Protein AF-A0A9E3WVD2-F1 (afdb_monomer_lite)

Secondary structure (DSSP, 8-state):
------------PPP--GGGPPP----TT-EEEEEEEEEEEE-TTTTSSS-EEEEEEEEEETT-SSEEEEEEE-S-TTSEEE-TTSSSEEESSTT----TTSHHHHHHHHHHHTT--HHHHTT-GGGGTT-EEEEE-PPPPP-TTSSSPPP--EEEEEEE----STT----------------------PPPPHHHHHHHHHHHHHHHHHHTT--S--TTTHHHHHHHSTTGGG-S-HHHHHHHHTSTTTS----

Radius of gyration: 25.73 Å; chains: 1; bounding box: 74×52×68 Å

Sequence (255 aa):
MTNATNNTQDFGAVSLRPDDMSSGGFLDGAEATIQTARFVNFDYKGNLPTAVPVLKIAYQVAGSPDLWLEHYSLGRKTSFEPSADGTHLRALRPGARLNNQCNAALFIAAVCDAGFSPDALAQDISVLEGLEVILATPTPPSRGGEGPAKPLTVVESIVSGVETGPDAAAAPTTGGGAAGGTATTNTQAAAPSAETEAENIIAAILAERAAAGNPGLAKSEVVTAVSQHPNAKTLPNLLTVVQVSCQDKFLAADA

pLDDT: mean 80.44, std 17.48, range [30.58, 98.12]

Structure (mmCIF, N/CA/C/O backbone):
data_AF-A0A9E3WVD2-F1
#
_entry.id   AF-A0A9E3WVD2-F1
#
loop_
_atom_site.group_PDB
_atom_site.id
_atom_site.type_symbol
_atom_site.label_atom_id
_atom_site.label_alt_id
_atom_site.label_comp_id
_atom_site.label_asym_id
_atom_site.label_entity_id
_atom_site.label_seq_id
_atom_site.pdbx_PDB_ins_code
_atom_site.Cartn_x
_atom_site.Cartn_y
_atom_site.Cartn_z
_atom_site.occupancy
_atom_site.B_iso_or_equiv
_atom_site.auth_seq_id
_atom_site.auth_comp_id
_atom_site.auth_asym_id
_atom_site.auth_atom_id
_atom_site.pdbx_PDB_model_num
ATOM 1 N N . MET A 1 1 ? -34.468 -34.023 -28.744 1.00 50.19 1 MET A N 1
ATOM 2 C CA . MET A 1 1 ? -34.584 -32.552 -28.683 1.00 50.19 1 MET A CA 1
ATOM 3 C C . MET A 1 1 ? -34.781 -32.179 -27.223 1.00 50.19 1 MET A C 1
ATOM 5 O O . MET A 1 1 ? -35.871 -32.355 -26.701 1.00 50.19 1 MET A O 1
ATOM 9 N N . THR A 1 2 ? -33.703 -31.824 -26.530 1.00 49.50 2 THR A N 1
ATOM 10 C CA . THR A 1 2 ? -33.701 -31.461 -25.106 1.00 49.50 2 THR A CA 1
ATOM 11 C C . THR A 1 2 ? -33.824 -29.945 -24.991 1.00 49.50 2 THR A C 1
ATOM 13 O O . THR A 1 2 ? -32.952 -29.219 -25.460 1.00 49.50 2 THR A O 1
ATOM 16 N N . ASN A 1 3 ? -34.931 -29.469 -24.418 1.00 51.00 3 ASN A N 1
ATOM 17 C CA . ASN A 1 3 ? -35.162 -28.047 -24.174 1.00 51.00 3 ASN A CA 1
ATOM 18 C C . ASN A 1 3 ? -34.238 -27.564 -23.051 1.00 51.00 3 ASN A C 1
ATOM 20 O O . ASN A 1 3 ? -34.348 -28.028 -21.919 1.00 51.00 3 ASN A O 1
ATOM 24 N N . ALA A 1 4 ? -33.335 -26.640 -23.373 1.00 56.91 4 ALA A N 1
ATOM 25 C CA . ALA A 1 4 ? -32.540 -25.920 -22.389 1.00 56.91 4 ALA A CA 1
ATOM 26 C C . ALA A 1 4 ? -33.431 -24.881 -21.689 1.00 56.91 4 ALA A C 1
ATOM 28 O O . ALA A 1 4 ? -33.882 -23.916 -22.304 1.00 56.91 4 ALA A O 1
ATOM 29 N N . THR A 1 5 ? -33.714 -25.093 -20.408 1.00 59.41 5 THR A N 1
ATOM 30 C CA . THR A 1 5 ? -34.368 -24.110 -19.543 1.00 59.41 5 THR A CA 1
ATOM 31 C C . THR A 1 5 ? -33.347 -23.042 -19.154 1.00 59.41 5 THR A C 1
ATOM 33 O O . THR A 1 5 ? -32.446 -23.292 -18.356 1.00 59.41 5 THR A O 1
ATOM 36 N N . ASN A 1 6 ? -33.479 -21.843 -19.724 1.00 60.72 6 ASN A N 1
ATOM 37 C CA . ASN A 1 6 ? -32.724 -20.669 -19.294 1.00 60.72 6 ASN A CA 1
ATOM 38 C C . ASN A 1 6 ? -33.207 -20.255 -17.899 1.00 60.72 6 ASN A C 1
ATOM 40 O O . ASN A 1 6 ? -34.298 -19.711 -17.749 1.00 60.72 6 ASN A O 1
ATOM 44 N N . ASN A 1 7 ? -32.403 -20.546 -16.879 1.00 62.31 7 ASN A N 1
ATOM 45 C CA . ASN A 1 7 ? -32.665 -20.148 -15.503 1.00 62.31 7 ASN A CA 1
ATOM 46 C C . ASN A 1 7 ? -32.153 -18.715 -15.300 1.00 62.31 7 ASN A C 1
ATOM 48 O O . ASN A 1 7 ? -30.996 -18.502 -14.941 1.00 62.31 7 ASN A O 1
ATOM 52 N N . THR A 1 8 ? -32.982 -17.722 -15.615 1.00 63.88 8 THR A N 1
ATOM 53 C CA . THR A 1 8 ? -32.670 -16.321 -15.318 1.00 63.88 8 THR A CA 1
ATOM 54 C C . THR A 1 8 ? -32.891 -16.102 -13.825 1.00 63.88 8 THR A C 1
ATOM 56 O O . THR A 1 8 ? -34.028 -16.072 -13.364 1.00 63.88 8 THR A O 1
ATOM 59 N N . GLN A 1 9 ? -31.804 -16.011 -13.059 1.00 65.56 9 GLN A N 1
ATOM 60 C CA . GLN A 1 9 ? -31.873 -15.666 -11.642 1.00 65.56 9 GLN A CA 1
ATOM 61 C C . GLN A 1 9 ? -32.363 -14.217 -11.522 1.00 65.56 9 GLN A C 1
ATOM 63 O O . GLN A 1 9 ? -31.682 -13.292 -11.962 1.00 65.56 9 GLN A O 1
ATOM 68 N N . ASP A 1 10 ? -33.566 -14.033 -10.983 1.00 61.75 10 ASP A N 1
ATOM 69 C CA . ASP A 1 10 ? -34.088 -12.719 -10.623 1.00 61.75 10 ASP A CA 1
ATOM 70 C C . ASP A 1 10 ? -33.406 -12.276 -9.321 1.00 61.75 10 ASP A C 1
ATOM 72 O O . ASP A 1 10 ? -33.506 -12.952 -8.295 1.00 61.75 10 ASP A O 1
ATOM 76 N N . PHE A 1 11 ? -32.658 -11.174 -9.380 1.00 73.12 11 PHE A N 1
ATOM 77 C CA . PHE A 1 11 ? -31.931 -10.618 -8.235 1.00 73.12 11 PHE A CA 1
ATOM 78 C C . PHE A 1 11 ? -32.814 -9.726 -7.348 1.00 73.12 11 PHE A C 1
ATOM 80 O O . PHE A 1 11 ? -32.326 -9.166 -6.368 1.00 73.12 11 PHE A O 1
ATOM 87 N N . GLY A 1 12 ? -34.111 -9.618 -7.658 1.00 81.75 12 GLY A N 1
ATOM 88 C CA . GLY A 1 12 ? -35.052 -8.789 -6.918 1.00 81.75 12 GLY A CA 1
ATOM 89 C C . GLY A 1 12 ? -34.907 -7.296 -7.223 1.00 81.75 12 GLY A C 1
ATOM 90 O O . GLY A 1 12 ? -33.957 -6.835 -7.858 1.00 81.75 12 GLY A O 1
ATOM 91 N N . ALA A 1 13 ? -35.898 -6.520 -6.782 1.00 81.06 13 ALA A N 1
ATOM 92 C CA . ALA A 1 13 ? -35.894 -5.069 -6.930 1.00 81.06 13 ALA A CA 1
ATOM 93 C C . ALA A 1 13 ? -34.937 -4.414 -5.917 1.00 81.06 13 ALA A C 1
ATOM 95 O O . ALA A 1 13 ? -34.960 -4.739 -4.731 1.00 81.06 13 ALA A O 1
ATOM 96 N N . VAL A 1 14 ? -34.128 -3.460 -6.382 1.00 77.19 14 VAL A N 1
ATOM 97 C CA . VAL A 1 14 ? -33.242 -2.645 -5.534 1.00 77.19 14 VAL A CA 1
ATOM 98 C C . VAL A 1 14 ? -34.083 -1.675 -4.694 1.00 77.19 14 VAL A C 1
ATOM 100 O O . VAL A 1 14 ? -35.008 -1.048 -5.218 1.00 77.19 14 VAL A O 1
ATOM 103 N N . SER A 1 15 ? -33.773 -1.536 -3.399 1.00 82.69 15 SER A N 1
ATOM 104 C CA . SER A 1 15 ? -34.443 -0.551 -2.540 1.00 82.69 15 SER A CA 1
ATOM 105 C C . SER A 1 15 ? -34.092 0.872 -2.977 1.00 82.69 15 SER A C 1
ATOM 107 O O . SER A 1 15 ? -32.931 1.200 -3.201 1.00 82.69 15 SER A O 1
ATOM 109 N N . LEU A 1 16 ? -35.109 1.729 -3.088 1.00 87.06 16 LEU A N 1
ATOM 110 C CA . LEU A 1 16 ? -34.955 3.165 -3.347 1.00 87.06 16 LEU A CA 1
ATOM 111 C C . LEU A 1 16 ? -35.105 3.999 -2.066 1.00 87.06 16 LEU A C 1
ATOM 113 O O . LEU A 1 16 ? -35.235 5.222 -2.140 1.00 87.06 16 LEU A O 1
ATOM 117 N N . ARG A 1 17 ? -35.154 3.357 -0.892 1.00 76.19 17 ARG A N 1
ATOM 118 C CA . ARG A 1 17 ? -35.197 4.075 0.383 1.00 76.19 17 ARG A CA 1
ATOM 119 C C . ARG A 1 17 ? -33.839 4.738 0.615 1.00 76.19 17 ARG A C 1
ATOM 121 O O . ARG A 1 17 ? -32.838 4.039 0.508 1.00 76.19 17 ARG A O 1
ATOM 128 N N . PRO A 1 18 ? -33.788 6.037 0.955 1.00 74.69 18 PRO A N 1
ATOM 129 C CA . PRO A 1 18 ? -32.529 6.723 1.242 1.00 74.69 18 PRO A CA 1
ATOM 130 C C . PRO A 1 18 ? -31.669 6.011 2.294 1.00 74.69 18 PRO A C 1
ATOM 132 O O . PRO A 1 18 ? -30.458 5.948 2.131 1.00 74.69 18 PRO A O 1
ATOM 135 N N . ASP A 1 19 ? -32.298 5.407 3.304 1.00 75.19 19 ASP A N 1
ATOM 136 C CA . ASP A 1 19 ? -31.606 4.683 4.382 1.00 75.19 19 ASP A CA 1
ATOM 137 C C . ASP A 1 19 ? -30.948 3.371 3.914 1.00 75.19 19 ASP A C 1
ATOM 139 O O . ASP A 1 19 ? -30.033 2.877 4.565 1.00 75.19 19 ASP A O 1
ATOM 143 N N . ASP A 1 20 ? -31.386 2.822 2.774 1.00 63.28 20 ASP A N 1
ATOM 144 C CA . ASP A 1 20 ? -30.807 1.624 2.154 1.00 63.28 20 ASP A CA 1
ATOM 145 C C . ASP A 1 20 ? -29.775 1.987 1.060 1.00 63.28 20 ASP A C 1
ATOM 147 O O . ASP A 1 20 ? -29.207 1.101 0.416 1.00 63.28 20 ASP A O 1
ATOM 151 N N . MET A 1 21 ? -29.542 3.283 0.798 1.00 74.81 21 MET A N 1
ATOM 152 C CA . MET A 1 21 ? -28.557 3.731 -0.188 1.00 74.81 21 MET A CA 1
ATOM 153 C C . MET A 1 21 ? -27.153 3.715 0.418 1.00 74.81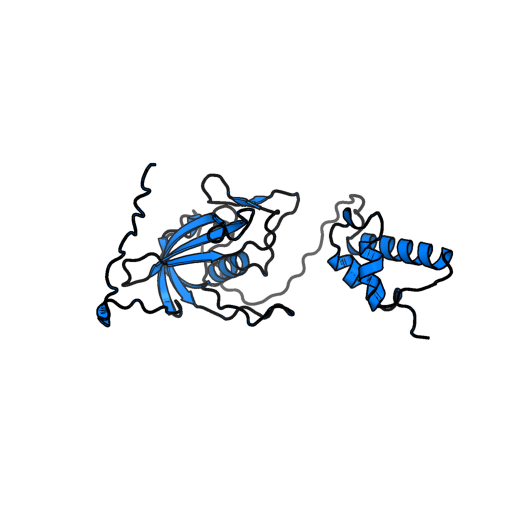 21 MET A C 1
ATOM 155 O O . MET A 1 21 ? -26.865 4.426 1.376 1.00 74.81 21 MET A O 1
ATOM 159 N N . SER A 1 22 ? -26.229 2.975 -0.195 1.00 57.19 22 SER A N 1
ATOM 160 C CA . SER A 1 22 ? -24.809 3.074 0.148 1.00 57.19 22 SER A CA 1
ATOM 161 C C . SER A 1 22 ? -24.214 4.349 -0.460 1.00 57.19 22 SER A C 1
ATOM 163 O O . SER A 1 22 ? -24.169 4.484 -1.688 1.00 57.19 22 SER A O 1
ATOM 165 N N . SER A 1 23 ? -23.712 5.274 0.359 1.00 54.03 23 SER A N 1
ATOM 166 C CA . SER A 1 23 ? -22.904 6.383 -0.150 1.00 54.03 23 SER A CA 1
ATOM 167 C C . SER A 1 23 ? -21.505 5.877 -0.506 1.00 54.03 23 SER A C 1
ATOM 169 O O . SER A 1 23 ? -20.758 5.449 0.372 1.00 54.03 23 SER A O 1
ATOM 171 N N . GLY A 1 24 ? -21.124 5.950 -1.782 1.00 59.56 24 GLY A N 1
ATOM 172 C CA . GLY A 1 24 ? -19.721 5.827 -2.178 1.00 59.56 24 GLY A CA 1
ATOM 173 C C . GLY A 1 24 ? -18.965 7.077 -1.733 1.00 59.56 24 GLY A C 1
ATOM 174 O O . GLY A 1 24 ? -18.963 8.073 -2.451 1.00 59.56 24 GLY A O 1
ATOM 175 N N . GLY A 1 25 ? -18.406 7.051 -0.525 1.00 65.00 25 GLY A N 1
ATOM 176 C CA . GLY A 1 25 ? -17.643 8.152 0.062 1.00 65.00 25 GLY A CA 1
ATOM 177 C C . GLY A 1 25 ? -16.141 7.893 0.015 1.00 65.00 25 GLY A C 1
ATOM 178 O O . GLY A 1 25 ? -15.699 6.746 0.024 1.00 65.00 25 GLY A O 1
ATOM 179 N N . PHE A 1 26 ? -15.354 8.965 -0.032 1.00 79.31 26 PHE A N 1
ATOM 180 C CA . PHE A 1 26 ? -13.939 8.890 0.319 1.00 79.31 26 PHE A CA 1
ATOM 181 C C . PHE A 1 26 ? -13.827 8.665 1.830 1.00 79.31 26 PHE A C 1
ATOM 183 O O . PHE A 1 26 ? -14.620 9.216 2.589 1.00 79.31 26 PHE A O 1
ATOM 190 N N . LEU A 1 27 ? -12.841 7.884 2.269 1.00 87.62 27 LEU A N 1
ATOM 191 C CA . LEU A 1 27 ? -12.572 7.644 3.692 1.00 87.62 27 LEU A CA 1
ATOM 192 C C . LEU A 1 27 ? -11.794 8.799 4.349 1.00 87.62 27 LEU A C 1
ATOM 194 O O . LEU A 1 27 ? -11.040 8.583 5.288 1.00 87.62 27 LEU A O 1
ATOM 198 N N . ASP A 1 28 ? -11.938 10.017 3.833 1.00 93.56 28 ASP A N 1
ATOM 199 C CA . ASP A 1 28 ? -11.182 11.178 4.297 1.00 93.56 28 ASP A CA 1
ATOM 200 C C . ASP A 1 28 ? -11.653 11.613 5.691 1.00 93.56 28 ASP A C 1
ATOM 202 O O . ASP A 1 28 ? -12.831 11.917 5.886 1.00 93.56 28 ASP A O 1
ATOM 206 N N . GLY A 1 29 ? -10.743 11.604 6.665 1.00 93.81 29 GLY A N 1
ATOM 207 C CA . GLY A 1 29 ? -11.024 11.871 8.075 1.00 93.81 29 GLY A CA 1
ATOM 208 C C . GLY A 1 29 ? -11.764 10.744 8.803 1.00 93.81 29 GLY A C 1
ATOM 209 O O . GLY A 1 29 ? -12.223 10.948 9.925 1.00 93.81 29 GLY A O 1
ATOM 210 N N . ALA A 1 30 ? -11.924 9.569 8.186 1.00 95.25 30 ALA A N 1
ATOM 211 C CA . ALA A 1 30 ? -12.654 8.465 8.798 1.00 95.25 30 ALA A CA 1
ATOM 212 C C . ALA A 1 30 ? -11.804 7.743 9.855 1.00 95.25 30 ALA A C 1
ATOM 214 O O . ALA A 1 30 ? -10.675 7.334 9.581 1.00 95.25 30 ALA A O 1
ATOM 215 N N . GLU A 1 31 ? -12.384 7.523 11.036 1.00 96.56 31 GLU A N 1
ATOM 216 C CA . GLU A 1 31 ? -11.853 6.599 12.041 1.00 96.56 31 GLU A CA 1
ATOM 217 C C . GLU A 1 31 ? -12.055 5.152 11.579 1.00 96.56 31 GLU A C 1
ATOM 219 O O . GLU A 1 31 ? -13.164 4.749 11.208 1.00 96.56 31 GLU A O 1
ATOM 224 N N . ALA A 1 32 ? -10.992 4.352 11.608 1.00 97.06 32 ALA A N 1
ATOM 225 C CA . ALA A 1 32 ? -11.049 2.953 11.219 1.00 97.06 32 ALA A CA 1
ATOM 226 C C . ALA A 1 32 ? -10.084 2.075 12.018 1.00 97.06 32 ALA A C 1
ATOM 228 O O . ALA A 1 32 ? -9.035 2.523 12.465 1.00 97.06 32 ALA A O 1
ATOM 229 N N . THR A 1 33 ? -10.402 0.788 12.122 1.00 97.50 33 THR A N 1
ATOM 230 C CA . THR A 1 33 ? -9.476 -0.241 12.609 1.00 97.50 33 THR A CA 1
ATOM 231 C C . THR A 1 33 ? -8.970 -1.072 11.438 1.00 97.50 33 THR A C 1
ATOM 233 O O . THR A 1 33 ? -9.766 -1.553 10.626 1.00 97.50 33 THR A O 1
ATOM 236 N N . ILE A 1 34 ? -7.660 -1.300 11.351 1.00 97.62 34 ILE A N 1
ATOM 237 C CA . ILE A 1 34 ? -7.089 -2.241 10.381 1.00 97.62 34 ILE A CA 1
ATOM 238 C C . ILE A 1 34 ? -7.407 -3.666 10.846 1.00 97.62 34 ILE A C 1
ATOM 240 O O . ILE A 1 34 ? -6.810 -4.175 11.786 1.00 97.62 34 ILE A O 1
ATOM 244 N N . GLN A 1 35 ? -8.355 -4.327 10.187 1.00 97.44 35 GLN A N 1
ATOM 245 C CA . GLN A 1 35 ? -8.752 -5.702 10.513 1.00 97.44 35 GLN A CA 1
ATOM 246 C C . GLN A 1 35 ? -7.820 -6.732 9.889 1.00 97.44 35 GLN A C 1
ATOM 248 O O . GLN A 1 35 ? -7.598 -7.807 10.439 1.00 97.44 35 GLN A O 1
ATOM 253 N N . THR A 1 36 ? -7.322 -6.443 8.687 1.00 97.81 36 THR A N 1
ATOM 254 C CA . THR A 1 36 ? -6.424 -7.355 7.984 1.00 97.81 36 THR A CA 1
ATOM 255 C C . THR A 1 36 ? -5.422 -6.592 7.139 1.00 97.81 36 THR A C 1
ATOM 257 O O . THR A 1 36 ? -5.807 -5.679 6.410 1.00 97.81 36 THR A O 1
ATOM 260 N N . ALA A 1 37 ? -4.163 -7.018 7.173 1.00 97.81 37 ALA A N 1
ATOM 261 C CA . ALA A 1 37 ? -3.092 -6.508 6.330 1.00 97.81 37 ALA A CA 1
ATOM 262 C C . ALA A 1 37 ? -2.312 -7.681 5.728 1.00 97.81 37 ALA A C 1
ATOM 264 O O . ALA A 1 37 ? -1.606 -8.402 6.429 1.00 97.81 37 ALA A O 1
ATOM 265 N N . ARG A 1 38 ? -2.472 -7.937 4.426 1.00 98.12 38 ARG A N 1
ATOM 266 C CA . ARG A 1 38 ? -1.859 -9.102 3.763 1.00 98.12 38 ARG A CA 1
ATOM 267 C C . ARG A 1 38 ? -1.396 -8.777 2.356 1.00 98.12 38 ARG A C 1
ATOM 269 O O . ARG A 1 38 ? -2.100 -8.115 1.598 1.00 98.12 38 ARG A O 1
ATOM 276 N N . PHE A 1 39 ? -0.258 -9.324 1.956 1.00 97.56 39 PHE A N 1
ATOM 277 C CA . PHE A 1 39 ? 0.107 -9.429 0.553 1.00 97.56 39 PHE A CA 1
ATOM 278 C C . PHE A 1 39 ? -0.674 -10.570 -0.100 1.00 97.56 39 PHE A C 1
ATOM 280 O O . PHE A 1 39 ? -0.691 -11.693 0.399 1.00 97.56 39 PHE A O 1
ATOM 287 N N . VAL A 1 40 ? -1.327 -10.291 -1.226 1.00 97.00 40 VAL A N 1
ATOM 288 C CA . VAL A 1 40 ? -2.135 -11.274 -1.962 1.00 97.00 40 VAL A CA 1
ATOM 289 C C . VAL A 1 40 ? -1.915 -11.136 -3.460 1.00 97.00 40 VAL A C 1
ATOM 291 O O . VAL A 1 40 ? -1.567 -10.064 -3.952 1.00 97.00 40 VAL A O 1
ATOM 294 N N . ASN A 1 41 ? -2.152 -12.213 -4.203 1.00 95.69 41 ASN A N 1
ATOM 295 C CA . ASN A 1 41 ? -2.258 -12.136 -5.654 1.00 95.69 41 ASN A CA 1
ATOM 296 C C . ASN A 1 41 ? -3.670 -11.672 -6.028 1.00 95.69 41 ASN A C 1
ATOM 298 O O . ASN A 1 41 ? -4.656 -12.290 -5.634 1.00 95.69 41 ASN A O 1
ATOM 302 N N . PHE A 1 42 ? -3.763 -10.586 -6.788 1.00 93.75 42 PHE A N 1
ATOM 303 C CA . PHE A 1 42 ? -5.016 -9.965 -7.201 1.00 93.75 42 PHE A CA 1
ATOM 304 C C . PHE A 1 42 ? -5.149 -9.973 -8.725 1.00 93.75 42 PHE A C 1
ATOM 306 O O . PHE A 1 42 ? -4.237 -9.571 -9.448 1.00 93.75 42 PHE A O 1
ATOM 313 N N . ASP A 1 43 ? -6.285 -10.443 -9.230 1.00 88.12 43 ASP A N 1
ATOM 314 C CA . ASP A 1 43 ? -6.530 -10.680 -10.659 1.00 88.12 43 ASP A CA 1
ATOM 315 C C . ASP A 1 43 ? -7.417 -9.609 -11.322 1.00 88.12 43 ASP A C 1
ATOM 317 O O . ASP A 1 43 ? -7.745 -9.715 -12.506 1.00 88.12 43 ASP A O 1
ATOM 321 N N . TYR A 1 44 ? -7.799 -8.567 -10.572 1.00 83.44 44 TYR A N 1
ATOM 322 C CA . TYR A 1 44 ? -8.745 -7.531 -10.996 1.00 83.44 44 TYR A CA 1
ATOM 323 C C . TYR A 1 44 ? -10.019 -8.116 -11.634 1.00 83.44 44 TYR A C 1
ATOM 325 O O . TYR A 1 44 ? -10.439 -7.649 -12.693 1.00 83.44 44 TYR A O 1
ATOM 333 N N . LYS A 1 45 ? -10.650 -9.120 -11.004 1.00 84.06 45 LYS A N 1
ATOM 334 C CA . LYS A 1 45 ? -11.874 -9.781 -11.511 1.00 84.06 45 LYS A CA 1
ATOM 335 C C . LYS A 1 45 ? -11.650 -10.478 -12.862 1.00 84.06 45 LYS A C 1
ATOM 337 O O . LYS A 1 45 ? -12.472 -10.364 -13.767 1.00 84.06 45 LYS A O 1
ATOM 342 N N . GLY A 1 46 ? -10.507 -11.143 -13.018 1.00 81.00 46 GLY A N 1
ATOM 343 C CA . GLY A 1 46 ? -10.132 -11.847 -14.248 1.00 81.00 46 GLY A CA 1
ATOM 344 C C . GLY A 1 46 ? -9.724 -10.948 -15.422 1.00 81.00 46 GLY A C 1
ATOM 345 O O . GLY A 1 46 ? -9.514 -11.447 -16.524 1.00 81.00 46 GLY A O 1
ATOM 346 N N . ASN A 1 47 ? -9.580 -9.634 -15.216 1.00 80.81 47 ASN A N 1
ATOM 347 C CA . ASN A 1 47 ? -9.138 -8.715 -16.274 1.00 80.81 47 ASN A CA 1
ATOM 348 C C . ASN A 1 47 ? -7.636 -8.816 -16.571 1.00 80.81 47 ASN A C 1
ATOM 350 O O . ASN A 1 47 ? -7.163 -8.254 -17.560 1.00 80.81 47 ASN A O 1
ATOM 354 N N . LEU A 1 48 ? -6.870 -9.499 -15.718 1.00 79.19 48 LEU A N 1
ATOM 355 C CA . LEU A 1 48 ? -5.462 -9.769 -15.963 1.00 79.19 48 LEU A CA 1
ATOM 356 C C . LEU A 1 48 ? -5.243 -11.245 -16.317 1.00 79.19 48 LEU A C 1
ATOM 358 O O . LEU A 1 48 ? -5.744 -12.118 -15.613 1.00 79.19 48 LEU A O 1
ATOM 362 N N . PRO A 1 49 ? -4.412 -11.545 -17.335 1.00 83.31 49 PRO A N 1
ATOM 363 C CA . PRO A 1 49 ? -4.049 -12.923 -17.678 1.00 83.31 49 PRO A CA 1
ATOM 364 C C . PRO A 1 49 ? -3.219 -13.604 -16.580 1.00 83.31 49 PRO A C 1
ATOM 366 O O . PRO A 1 49 ? -3.031 -14.817 -16.587 1.00 83.31 49 PRO A O 1
ATOM 369 N N . THR A 1 50 ? -2.672 -12.826 -15.648 1.00 86.44 50 THR A N 1
ATOM 370 C CA . THR A 1 50 ? -1.897 -13.313 -14.510 1.00 86.44 50 THR A CA 1
ATOM 371 C C . THR A 1 50 ? -2.191 -12.411 -13.324 1.00 86.44 50 THR A C 1
ATOM 373 O O . THR A 1 50 ? -2.081 -11.186 -13.442 1.00 86.44 50 THR A O 1
ATOM 376 N N . ALA A 1 51 ? -2.571 -13.014 -12.197 1.00 91.38 51 ALA A N 1
ATOM 377 C CA . ALA A 1 51 ? -2.757 -12.293 -10.948 1.00 91.38 51 ALA A CA 1
ATOM 378 C C . ALA A 1 51 ? -1.446 -11.615 -10.527 1.00 91.38 51 ALA A C 1
ATOM 380 O O . ALA A 1 51 ? -0.354 -12.128 -10.778 1.00 91.38 51 ALA A O 1
ATOM 381 N N . VAL A 1 52 ? -1.557 -10.438 -9.924 1.00 93.38 52 VAL A N 1
ATOM 382 C CA . VAL A 1 52 ? -0.407 -9.605 -9.569 1.00 93.38 52 VAL A CA 1
ATOM 383 C C . VAL A 1 52 ? -0.348 -9.411 -8.066 1.00 93.38 52 VAL A C 1
ATOM 385 O O . VAL A 1 52 ? -1.398 -9.251 -7.445 1.00 93.38 52 VAL A O 1
ATOM 388 N N . PRO A 1 53 ? 0.847 -9.393 -7.465 1.00 95.69 53 PRO A N 1
ATOM 389 C CA . PRO A 1 53 ? 0.956 -9.205 -6.034 1.00 95.69 53 PRO A CA 1
ATOM 390 C C . PRO A 1 53 ? 0.593 -7.759 -5.666 1.00 95.69 53 PRO A C 1
ATOM 392 O O . PRO A 1 53 ? 1.047 -6.797 -6.300 1.00 95.69 53 PRO A O 1
ATOM 395 N N . VAL A 1 54 ? -0.240 -7.613 -4.641 1.00 97.00 54 VAL A N 1
ATOM 396 C CA . VAL A 1 54 ? -0.687 -6.338 -4.066 1.00 97.00 54 VAL A CA 1
ATOM 397 C C . VAL A 1 54 ? -0.645 -6.423 -2.546 1.00 97.00 54 VAL A C 1
ATOM 399 O O . VAL A 1 54 ? -0.748 -7.512 -1.986 1.00 97.00 54 VAL A O 1
ATOM 402 N N . LEU A 1 55 ? -0.522 -5.280 -1.879 1.00 97.75 55 LEU A N 1
ATOM 403 C CA . LEU A 1 55 ? -0.845 -5.170 -0.459 1.00 97.75 55 LEU A CA 1
ATOM 404 C C . LEU A 1 55 ? -2.353 -4.944 -0.332 1.00 97.75 55 LEU A C 1
ATOM 406 O O . LEU A 1 55 ? -2.875 -3.989 -0.897 1.00 97.75 55 LEU A O 1
ATOM 410 N N . LYS A 1 56 ? -3.056 -5.824 0.372 1.00 97.88 56 LYS A N 1
ATOM 411 C CA . LYS A 1 56 ? -4.482 -5.708 0.667 1.00 97.88 56 LYS A CA 1
ATOM 412 C C . LYS A 1 56 ? -4.663 -5.289 2.120 1.00 97.88 56 LYS A C 1
ATOM 414 O O . LYS A 1 56 ? -4.171 -5.983 3.010 1.00 97.88 56 LYS A O 1
ATOM 419 N N . ILE A 1 57 ? -5.411 -4.211 2.336 1.00 98.12 57 ILE A N 1
ATOM 420 C CA . ILE A 1 57 ? -5.825 -3.760 3.666 1.00 98.12 57 ILE A CA 1
ATOM 421 C C . ILE A 1 57 ? -7.348 -3.837 3.767 1.00 98.12 57 ILE A C 1
ATOM 423 O O . ILE A 1 57 ? -8.058 -3.431 2.847 1.00 98.12 57 ILE A O 1
ATOM 427 N N . ALA A 1 58 ? -7.847 -4.391 4.869 1.00 97.38 58 ALA A N 1
ATOM 428 C CA . ALA A 1 58 ? -9.259 -4.371 5.224 1.00 97.38 58 ALA A CA 1
ATOM 429 C C . ALA A 1 58 ? -9.462 -3.446 6.425 1.00 97.38 58 ALA A C 1
ATOM 431 O O . ALA A 1 58 ? -8.904 -3.697 7.494 1.00 97.38 58 ALA A O 1
ATOM 432 N N . TYR A 1 59 ? -10.268 -2.407 6.248 1.00 97.50 59 TYR A N 1
ATOM 433 C CA . TYR A 1 59 ? -10.619 -1.455 7.293 1.00 97.50 59 TYR A CA 1
ATOM 434 C C . TYR A 1 59 ? -12.017 -1.744 7.829 1.00 97.50 59 TYR A C 1
ATOM 436 O O . TYR A 1 59 ? -12.953 -1.928 7.051 1.00 97.50 59 TYR A O 1
ATOM 444 N N . GLN A 1 60 ? -12.171 -1.719 9.148 1.00 96.94 60 GLN A N 1
ATOM 445 C CA . GLN A 1 60 ? -13.465 -1.562 9.799 1.00 96.94 60 GLN A CA 1
ATOM 446 C C . GLN A 1 60 ? -13.648 -0.085 10.127 1.00 96.94 60 GLN A C 1
ATOM 448 O O . GLN A 1 60 ? -13.028 0.412 11.061 1.00 96.94 60 GLN A O 1
ATOM 453 N N . VAL A 1 61 ? -14.468 0.617 9.351 1.00 95.50 61 VAL A N 1
ATOM 454 C CA . VAL A 1 61 ? -14.753 2.040 9.586 1.00 95.50 61 VAL A CA 1
ATOM 455 C C . VAL A 1 61 ? -15.741 2.174 10.745 1.00 95.50 61 VAL A C 1
ATOM 457 O O . VAL A 1 61 ? -16.716 1.419 10.815 1.00 95.50 61 VAL A O 1
ATOM 460 N N . ALA A 1 62 ? -15.509 3.126 11.648 1.00 92.62 62 ALA A N 1
ATOM 461 C CA . ALA A 1 62 ? -16.380 3.372 12.792 1.00 92.6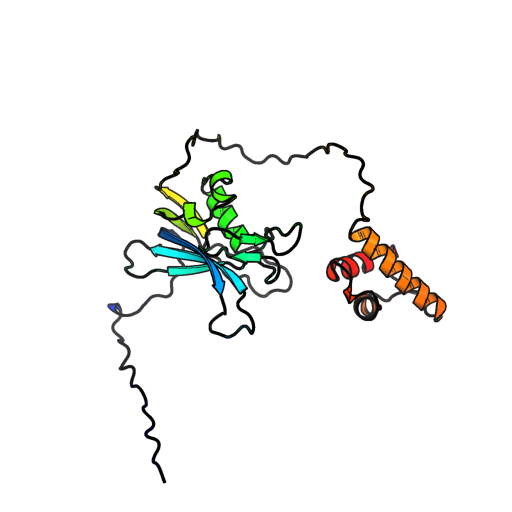2 62 ALA A CA 1
ATOM 462 C C . ALA A 1 62 ? -17.831 3.629 12.341 1.00 92.62 62 ALA A C 1
ATOM 464 O O . ALA A 1 62 ? -18.098 4.440 11.457 1.00 92.62 62 ALA A O 1
ATOM 465 N N . GLY A 1 63 ? -18.784 2.906 12.936 1.00 90.12 63 GLY A N 1
ATOM 466 C CA . GLY A 1 63 ? -20.208 3.007 12.595 1.00 90.12 63 GLY A CA 1
ATOM 467 C C . GLY A 1 63 ? -20.642 2.263 11.323 1.00 90.12 63 GLY A C 1
ATOM 468 O O . GLY A 1 63 ? -21.842 2.168 11.076 1.00 90.12 63 GLY A O 1
ATOM 469 N N . SER A 1 64 ? -19.715 1.689 10.550 1.00 91.31 64 SER A N 1
ATOM 470 C CA . SER A 1 64 ? -20.029 0.777 9.442 1.00 91.31 64 SER A CA 1
ATOM 471 C C . SER A 1 64 ? -19.970 -0.676 9.924 1.00 91.31 64 SER A C 1
ATOM 473 O O . SER A 1 64 ? -19.028 -1.015 10.639 1.00 91.31 64 SER A O 1
ATOM 475 N N . PRO A 1 65 ? -20.911 -1.560 9.542 1.00 88.50 65 PRO A N 1
ATOM 476 C CA . PRO A 1 65 ? -20.776 -3.003 9.755 1.00 88.50 65 PRO A CA 1
ATOM 477 C C . PRO A 1 65 ? -19.881 -3.678 8.703 1.00 88.50 65 PRO A C 1
ATOM 479 O O . PRO A 1 65 ? -19.370 -4.768 8.944 1.00 88.50 65 PRO A O 1
ATOM 482 N N . ASP A 1 66 ? -19.670 -3.038 7.551 1.00 92.00 66 ASP A N 1
ATOM 483 C CA . ASP A 1 66 ? -18.959 -3.621 6.414 1.00 92.00 66 ASP A CA 1
ATOM 484 C C . ASP A 1 66 ? -17.462 -3.298 6.432 1.00 92.00 66 ASP A C 1
ATOM 486 O O . ASP A 1 66 ? -17.046 -2.209 6.842 1.00 92.00 66 ASP A O 1
ATOM 490 N N . LEU A 1 67 ? -16.661 -4.238 5.915 1.00 94.38 67 LEU A N 1
ATOM 491 C CA . LEU A 1 67 ? -15.232 -4.041 5.689 1.00 94.38 67 LEU A CA 1
ATOM 492 C C . LEU A 1 67 ? -14.980 -3.281 4.391 1.00 94.38 67 LEU A C 1
ATOM 494 O O . LEU A 1 67 ? -15.416 -3.690 3.312 1.00 94.38 67 LEU A O 1
ATOM 498 N N . TRP A 1 68 ? -14.167 -2.237 4.484 1.00 94.44 68 TRP A N 1
ATOM 499 C CA . TRP A 1 68 ? -13.654 -1.533 3.323 1.00 94.44 68 TRP A CA 1
ATOM 500 C C . TRP A 1 68 ? -12.330 -2.147 2.868 1.00 94.44 68 TRP A C 1
ATOM 502 O O . TRP A 1 68 ? -11.368 -2.206 3.633 1.00 94.44 68 TRP A O 1
ATOM 512 N N . LEU A 1 69 ? -12.270 -2.625 1.623 1.00 94.94 69 LEU A N 1
ATOM 513 C CA . LEU A 1 69 ? -11.106 -3.333 1.085 1.00 94.94 69 LEU A CA 1
ATOM 514 C C . LEU A 1 69 ? -10.309 -2.451 0.125 1.00 94.94 69 LEU A C 1
ATOM 516 O O . LEU A 1 69 ? -10.760 -2.179 -0.987 1.00 94.94 69 LEU A O 1
ATOM 520 N N . GLU A 1 70 ? -9.080 -2.117 0.503 1.00 95.69 70 GLU A N 1
ATOM 521 C CA . GLU A 1 70 ? -8.126 -1.422 -0.361 1.00 95.69 70 GLU A CA 1
ATOM 522 C C . GLU A 1 70 ? -7.049 -2.368 -0.888 1.00 95.69 70 GLU A C 1
ATOM 524 O O . GLU A 1 70 ? -6.599 -3.289 -0.201 1.00 95.69 70 GLU A O 1
ATOM 529 N N . HIS A 1 71 ? -6.624 -2.131 -2.130 1.00 95.56 71 HIS A N 1
ATOM 530 C CA . HIS A 1 71 ? -5.548 -2.882 -2.776 1.00 95.56 71 HIS A CA 1
ATOM 531 C C . HIS A 1 71 ? -4.487 -1.920 -3.315 1.00 95.56 71 HIS A C 1
ATOM 533 O O . HIS A 1 71 ? -4.712 -1.161 -4.259 1.00 95.56 71 HIS A O 1
ATOM 539 N N . TYR A 1 72 ? -3.288 -2.010 -2.757 1.00 95.56 72 TYR A N 1
ATOM 540 C CA . TYR A 1 72 ? -2.147 -1.176 -3.084 1.00 95.56 72 TYR A CA 1
ATOM 541 C C . TYR A 1 72 ? -1.179 -1.928 -3.997 1.00 95.56 72 TYR A C 1
ATOM 543 O O . TYR A 1 72 ? -0.599 -2.955 -3.639 1.00 95.56 72 TYR A O 1
ATOM 551 N N . SER A 1 73 ? -0.968 -1.403 -5.202 1.00 94.06 73 SER A N 1
ATOM 552 C CA . SER A 1 73 ? -0.038 -1.994 -6.166 1.00 94.06 73 SER A CA 1
ATOM 553 C C . SER A 1 73 ? 1.415 -1.951 -5.672 1.00 94.06 73 SER A C 1
ATOM 555 O O . SER A 1 73 ? 1.873 -0.897 -5.220 1.00 94.06 73 SER A O 1
ATOM 557 N N . LEU A 1 74 ? 2.171 -3.031 -5.898 1.00 93.19 74 LEU A N 1
ATOM 558 C CA . LEU A 1 74 ? 3.612 -3.134 -5.595 1.00 93.19 74 LEU A CA 1
ATOM 559 C C . LEU A 1 74 ? 4.525 -2.649 -6.744 1.00 93.19 74 LEU A C 1
ATOM 561 O O . LEU A 1 74 ? 5.746 -2.810 -6.713 1.00 93.19 74 LEU A O 1
ATOM 565 N N . GLY A 1 75 ? 3.945 -2.082 -7.807 1.00 86.75 75 GLY A N 1
ATOM 566 C CA . GLY A 1 75 ? 4.677 -1.662 -9.001 1.00 86.75 75 GLY A CA 1
ATOM 567 C C . GLY A 1 75 ? 5.001 -2.832 -9.936 1.00 86.75 75 GLY A C 1
ATOM 568 O O . GLY A 1 75 ? 4.137 -3.290 -10.686 1.00 86.75 75 GLY A O 1
ATOM 569 N N . ARG A 1 76 ? 6.259 -3.300 -9.952 1.00 83.00 76 ARG A N 1
ATOM 570 C CA . ARG A 1 76 ? 6.716 -4.329 -10.907 1.00 83.00 76 ARG A CA 1
ATOM 571 C C . ARG A 1 76 ? 6.178 -5.717 -10.537 1.00 83.00 76 ARG A C 1
ATOM 573 O O . ARG A 1 76 ? 6.700 -6.383 -9.648 1.00 83.00 76 ARG A O 1
ATOM 580 N N . LYS A 1 77 ? 5.184 -6.173 -11.304 1.00 80.81 77 LYS A N 1
ATOM 581 C CA . LYS A 1 77 ? 4.423 -7.425 -11.118 1.00 80.81 77 LYS A CA 1
ATOM 582 C C . LYS A 1 77 ? 5.276 -8.693 -10.964 1.00 80.81 77 LYS A C 1
ATOM 584 O O . LYS A 1 77 ? 4.867 -9.610 -10.274 1.00 80.81 77 LYS A O 1
ATOM 589 N N . THR A 1 78 ? 6.444 -8.755 -11.604 1.00 87.56 78 THR A N 1
ATOM 590 C CA . THR A 1 78 ? 7.287 -9.966 -11.670 1.00 87.56 78 THR A CA 1
ATOM 591 C C . THR A 1 78 ? 8.449 -9.972 -10.674 1.00 87.56 78 THR A C 1
ATOM 593 O O . THR A 1 78 ? 9.364 -10.784 -10.813 1.00 87.56 78 THR A O 1
ATOM 596 N N . SER A 1 79 ? 8.501 -9.006 -9.756 1.00 90.19 79 SER A N 1
ATOM 597 C CA . SER A 1 79 ? 9.628 -8.850 -8.827 1.00 90.19 79 SER A CA 1
ATOM 598 C C . SER A 1 79 ? 9.384 -9.492 -7.464 1.00 90.19 79 SER A C 1
ATOM 600 O O . SER A 1 79 ? 10.351 -9.766 -6.752 1.00 90.19 79 SER A O 1
ATOM 602 N N . PHE A 1 80 ? 8.122 -9.739 -7.113 1.00 94.56 80 PHE A N 1
ATOM 603 C CA . PHE A 1 80 ? 7.713 -10.178 -5.783 1.00 94.56 80 PHE A CA 1
ATOM 604 C C . PHE A 1 80 ? 6.690 -11.301 -5.863 1.00 94.56 80 PHE A C 1
ATOM 606 O O . PHE A 1 80 ? 5.935 -11.392 -6.829 1.00 94.56 80 PHE A O 1
ATOM 613 N N . GLU A 1 81 ? 6.646 -12.104 -4.813 1.00 95.06 81 GLU A N 1
ATOM 614 C CA . GLU A 1 81 ? 5.610 -13.097 -4.572 1.00 95.06 81 GLU A CA 1
ATOM 615 C C . GLU A 1 81 ? 5.194 -13.019 -3.099 1.00 95.06 81 GLU A C 1
ATOM 617 O O . GLU A 1 81 ? 6.079 -12.939 -2.241 1.00 95.06 81 GLU A O 1
ATOM 622 N N . PRO A 1 82 ? 3.892 -13.012 -2.773 1.00 96.44 82 PRO A N 1
ATOM 623 C CA . PRO A 1 82 ? 3.451 -13.080 -1.388 1.00 96.44 82 PRO A CA 1
ATOM 624 C C . PRO A 1 82 ? 3.910 -14.383 -0.734 1.00 96.44 82 PRO A C 1
ATOM 626 O O . PRO A 1 82 ? 3.949 -15.435 -1.376 1.00 96.44 82 PRO A O 1
ATOM 629 N N . SER A 1 83 ? 4.242 -14.325 0.551 1.00 96.25 83 SER A N 1
ATOM 630 C CA . SER A 1 83 ? 4.414 -15.523 1.367 1.00 96.25 83 SER A CA 1
ATOM 631 C C . SER A 1 83 ? 3.108 -16.321 1.466 1.00 96.25 83 SER A C 1
ATOM 633 O O . SER A 1 83 ? 2.026 -15.815 1.167 1.00 96.25 83 SER A O 1
ATOM 635 N N . ALA A 1 84 ? 3.190 -17.585 1.892 1.00 96.00 84 ALA A N 1
ATOM 636 C CA . ALA A 1 84 ? 2.015 -18.458 1.982 1.00 96.00 84 ALA A CA 1
ATOM 637 C C . ALA A 1 84 ? 0.943 -17.933 2.959 1.00 96.00 84 ALA A C 1
ATOM 639 O O . ALA A 1 84 ? -0.246 -18.135 2.737 1.00 96.00 84 ALA A O 1
ATOM 640 N N . ASP A 1 85 ? 1.371 -17.250 4.020 1.00 95.00 85 ASP A N 1
ATOM 641 C CA . ASP A 1 85 ? 0.531 -16.584 5.018 1.00 95.00 85 ASP A CA 1
ATOM 642 C C . ASP A 1 85 ? 0.206 -15.121 4.663 1.00 95.00 85 ASP A C 1
ATOM 644 O O . ASP A 1 85 ? -0.602 -14.494 5.343 1.00 95.00 85 ASP A O 1
ATOM 648 N N . GLY A 1 86 ? 0.811 -14.574 3.603 1.00 96.88 86 GLY A N 1
ATOM 649 C CA . GLY A 1 86 ? 0.627 -13.198 3.144 1.00 96.88 86 GLY A CA 1
ATOM 650 C C . GLY A 1 86 ? 1.226 -12.124 4.057 1.00 96.88 86 GLY A C 1
ATOM 651 O O . GLY A 1 86 ? 0.931 -10.949 3.859 1.00 96.88 86 GLY A O 1
ATOM 652 N N . THR A 1 87 ? 2.040 -12.479 5.051 1.00 96.75 87 THR A N 1
ATOM 653 C CA . THR A 1 87 ? 2.649 -11.525 6.000 1.00 96.75 87 THR A CA 1
ATOM 654 C C . THR A 1 87 ? 3.839 -10.771 5.403 1.00 96.75 87 THR A C 1
ATOM 656 O O . THR A 1 87 ? 4.126 -9.646 5.801 1.00 96.75 87 THR A O 1
ATOM 659 N N . HIS A 1 88 ? 4.508 -11.339 4.396 1.00 95.81 88 HIS A N 1
ATOM 660 C CA . HIS A 1 88 ? 5.700 -10.750 3.790 1.00 95.81 88 HIS A CA 1
ATOM 661 C C . HIS A 1 88 ? 5.782 -10.986 2.279 1.00 95.81 88 HIS A C 1
ATOM 663 O O . HIS A 1 88 ? 5.010 -11.741 1.682 1.00 95.81 88 HIS A O 1
ATOM 669 N N . LEU A 1 89 ? 6.739 -10.311 1.639 1.00 94.75 89 LEU A N 1
ATOM 670 C CA . LEU A 1 89 ? 7.053 -10.486 0.224 1.00 94.75 89 LEU A CA 1
ATOM 671 C C . LEU A 1 89 ? 8.371 -11.234 0.058 1.00 94.75 89 LEU A C 1
ATOM 673 O O . LEU A 1 89 ? 9.409 -10.826 0.576 1.00 94.75 89 LEU A O 1
ATOM 677 N N . ARG A 1 90 ? 8.355 -12.280 -0.765 1.00 94.56 90 ARG A N 1
ATOM 678 C CA . ARG A 1 90 ? 9.562 -12.932 -1.265 1.00 94.56 90 ARG A CA 1
ATOM 679 C C . ARG A 1 90 ? 10.033 -12.236 -2.538 1.00 94.56 90 ARG A C 1
ATOM 681 O O . ARG A 1 90 ? 9.291 -12.119 -3.514 1.00 94.56 90 ARG A O 1
ATOM 688 N N . ALA A 1 91 ? 11.291 -11.806 -2.554 1.00 94.00 91 ALA A N 1
ATOM 689 C CA . ALA A 1 91 ? 11.944 -11.308 -3.759 1.00 94.00 91 ALA A CA 1
ATOM 690 C C . ALA A 1 91 ? 12.162 -12.450 -4.768 1.00 94.00 91 ALA A C 1
ATOM 692 O O . ALA A 1 91 ? 12.766 -13.468 -4.437 1.00 94.00 91 ALA A O 1
ATOM 693 N N . LEU A 1 92 ? 11.723 -12.265 -6.016 1.00 92.31 92 LEU A N 1
ATOM 694 C CA . LEU A 1 92 ? 11.922 -13.244 -7.098 1.00 92.31 92 LEU A CA 1
ATOM 695 C C . LEU A 1 92 ? 13.235 -13.050 -7.862 1.00 92.31 92 LEU A C 1
ATOM 697 O O . LEU A 1 92 ? 13.583 -13.848 -8.731 1.00 92.31 92 LEU A O 1
ATOM 701 N N . ARG A 1 93 ? 13.954 -11.958 -7.584 1.00 90.06 93 ARG A N 1
ATOM 702 C CA . ARG A 1 93 ? 15.233 -11.624 -8.217 1.00 90.06 93 ARG A CA 1
ATOM 703 C C . ARG A 1 93 ? 16.177 -10.994 -7.192 1.00 90.06 93 ARG A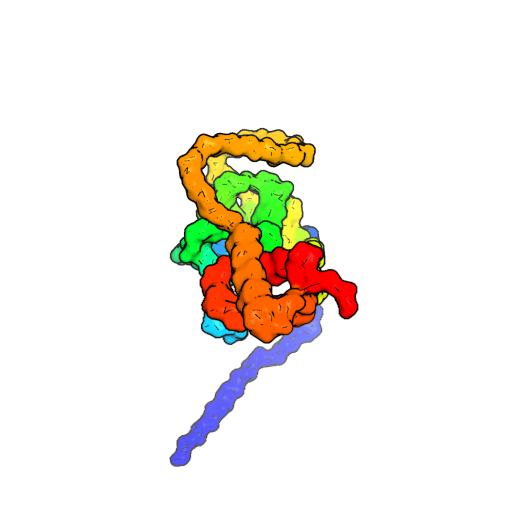 C 1
ATOM 705 O O . ARG A 1 93 ? 15.699 -10.275 -6.310 1.00 90.06 93 ARG A O 1
ATOM 712 N N . PRO A 1 94 ? 17.500 -11.194 -7.325 1.00 90.75 94 PRO A N 1
ATOM 713 C CA . PRO A 1 94 ? 18.478 -10.494 -6.501 1.00 90.75 94 PRO A CA 1
ATOM 714 C C . PRO A 1 94 ? 18.283 -8.975 -6.570 1.00 90.75 94 PRO A C 1
ATOM 716 O O . PRO A 1 94 ? 18.115 -8.412 -7.651 1.00 90.75 94 PRO A O 1
ATOM 719 N N . GLY A 1 95 ? 18.281 -8.316 -5.411 1.00 88.62 95 GLY A N 1
ATOM 720 C CA . GLY A 1 95 ? 18.153 -6.859 -5.317 1.00 88.62 95 GLY A CA 1
ATOM 721 C C . GLY A 1 95 ? 16.752 -6.297 -5.587 1.00 88.62 95 GLY A C 1
ATOM 722 O O . GLY A 1 95 ? 16.619 -5.079 -5.700 1.00 88.62 95 GLY A O 1
ATOM 723 N N . ALA A 1 96 ? 15.706 -7.128 -5.685 1.00 91.50 96 ALA A N 1
ATOM 724 C CA . ALA A 1 96 ? 14.338 -6.625 -5.794 1.00 91.50 96 ALA A CA 1
ATOM 725 C C . ALA A 1 96 ? 13.961 -5.796 -4.550 1.00 91.50 96 ALA A C 1
ATOM 727 O O . ALA A 1 96 ? 14.082 -6.262 -3.419 1.00 91.50 96 ALA A O 1
ATOM 728 N N . ARG A 1 97 ? 13.499 -4.560 -4.771 1.00 91.62 97 ARG A N 1
ATOM 729 C CA . ARG A 1 97 ? 13.043 -3.617 -3.736 1.00 91.62 97 ARG A CA 1
ATOM 730 C C . ARG A 1 97 ? 11.770 -2.921 -4.196 1.00 91.62 97 ARG A C 1
ATOM 732 O O . ARG A 1 97 ? 11.591 -2.720 -5.402 1.00 91.62 97 ARG A O 1
ATOM 739 N N . LEU A 1 98 ? 10.886 -2.580 -3.258 1.00 91.19 98 LEU A N 1
ATOM 740 C CA . LEU A 1 98 ? 9.689 -1.807 -3.580 1.00 91.19 98 LEU A CA 1
ATOM 741 C C . LEU A 1 98 ? 10.096 -0.454 -4.166 1.00 91.19 98 LEU A C 1
ATOM 743 O O . LEU A 1 98 ? 11.014 0.203 -3.679 1.00 91.19 98 LEU A O 1
ATOM 747 N N . ASN A 1 99 ? 9.413 -0.050 -5.233 1.00 89.88 99 ASN A N 1
ATOM 748 C CA . ASN A 1 99 ? 9.573 1.292 -5.774 1.00 89.88 99 ASN A CA 1
ATOM 749 C C . ASN A 1 99 ? 8.919 2.272 -4.787 1.00 89.88 99 ASN A C 1
ATOM 751 O O . ASN A 1 99 ? 7.749 2.091 -4.460 1.00 89.88 99 ASN A O 1
ATOM 755 N N . ASN A 1 100 ? 9.638 3.306 -4.347 1.00 91.62 100 ASN A N 1
ATOM 756 C CA . ASN A 1 100 ? 9.110 4.335 -3.441 1.00 91.62 100 ASN A CA 1
ATOM 757 C C . ASN A 1 100 ? 7.923 5.120 -4.032 1.00 91.62 100 ASN A C 1
ATOM 759 O O . ASN A 1 100 ? 7.198 5.784 -3.304 1.00 91.62 100 ASN A O 1
ATOM 763 N N . GLN A 1 101 ? 7.696 5.013 -5.339 1.00 90.00 101 GLN A N 1
ATOM 764 C CA . GLN A 1 101 ? 6.535 5.566 -6.022 1.00 90.00 101 GLN A CA 1
ATOM 765 C C . GLN A 1 101 ? 5.380 4.569 -6.168 1.00 90.00 101 GLN A C 1
ATOM 767 O O . GLN A 1 101 ? 4.364 4.934 -6.737 1.00 90.00 101 GLN A O 1
ATOM 772 N N . CYS A 1 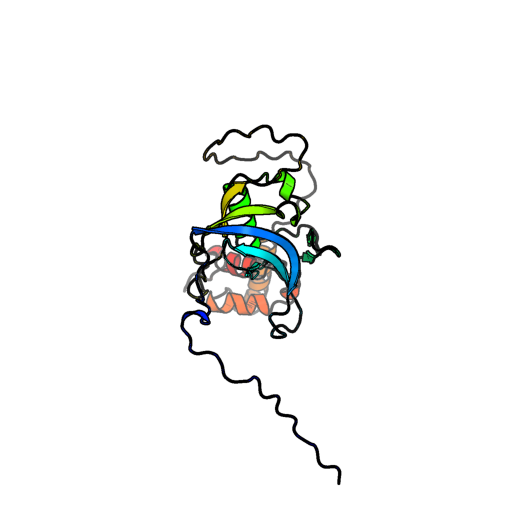102 ? 5.479 3.307 -5.738 1.00 91.50 102 CYS A N 1
ATOM 773 C CA . CYS A 1 102 ? 4.328 2.399 -5.822 1.00 91.50 102 CYS A CA 1
ATOM 774 C C . CYS A 1 102 ? 3.325 2.668 -4.691 1.00 91.50 102 CYS A C 1
ATOM 776 O O . CYS A 1 102 ? 3.709 3.086 -3.603 1.00 91.50 102 CYS A O 1
ATOM 778 N N . ASN A 1 103 ? 2.037 2.404 -4.929 1.00 94.31 103 ASN A N 1
ATOM 779 C CA . ASN A 1 103 ? 0.985 2.726 -3.959 1.00 94.31 103 ASN A CA 1
ATOM 780 C C . ASN A 1 103 ? 1.191 2.038 -2.601 1.00 94.31 103 ASN A C 1
ATOM 782 O O . ASN A 1 103 ? 0.873 2.632 -1.580 1.00 94.31 103 ASN A O 1
ATOM 786 N N . ALA A 1 104 ? 1.751 0.825 -2.570 1.00 95.94 104 ALA A N 1
ATOM 787 C CA . ALA A 1 104 ? 2.048 0.154 -1.305 1.00 95.94 104 ALA A CA 1
ATOM 788 C C . ALA A 1 104 ? 3.181 0.839 -0.532 1.00 95.94 104 ALA A C 1
ATOM 790 O O . ALA A 1 104 ? 3.096 0.960 0.682 1.00 95.94 104 ALA A O 1
ATOM 791 N N . ALA A 1 105 ? 4.217 1.326 -1.223 1.00 95.19 105 ALA A N 1
ATOM 792 C CA . ALA A 1 105 ? 5.288 2.081 -0.578 1.00 95.19 105 ALA A CA 1
ATOM 793 C C . ALA A 1 105 ? 4.782 3.428 -0.043 1.00 95.19 105 ALA A C 1
ATOM 795 O O . ALA A 1 105 ? 5.177 3.819 1.047 1.00 95.19 105 ALA A O 1
ATOM 796 N N . LEU A 1 106 ? 3.879 4.096 -0.771 1.00 95.06 106 LEU A N 1
ATOM 797 C CA . LEU A 1 106 ? 3.228 5.324 -0.302 1.00 95.06 106 LEU A CA 1
ATOM 798 C C . LEU A 1 106 ? 2.376 5.072 0.950 1.00 95.06 106 LEU A C 1
ATOM 800 O O . LEU A 1 106 ? 2.438 5.854 1.890 1.00 95.06 106 LEU A O 1
ATOM 804 N N . PHE A 1 107 ? 1.629 3.966 0.982 1.00 96.94 107 PHE A N 1
ATOM 805 C CA . PHE A 1 107 ? 0.872 3.558 2.165 1.00 96.94 107 PHE A CA 1
ATOM 806 C C . PHE A 1 107 ? 1.786 3.261 3.363 1.00 96.94 107 PHE A C 1
ATOM 808 O O . PHE A 1 107 ? 1.573 3.808 4.438 1.00 96.94 107 PHE A O 1
ATOM 815 N N . ILE A 1 108 ? 2.826 2.440 3.173 1.00 97.06 108 ILE A N 1
ATOM 816 C CA . ILE A 1 108 ? 3.783 2.088 4.235 1.00 97.06 108 ILE A CA 1
ATOM 817 C C . ILE A 1 108 ? 4.491 3.341 4.768 1.00 97.06 108 ILE A C 1
ATOM 819 O O . ILE A 1 108 ? 4.629 3.486 5.976 1.00 97.06 108 ILE A O 1
ATOM 823 N N . ALA A 1 109 ? 4.898 4.261 3.887 1.00 96.12 109 ALA A N 1
ATOM 824 C CA . ALA A 1 109 ? 5.493 5.530 4.295 1.00 96.12 109 ALA A CA 1
ATOM 825 C C . ALA A 1 109 ? 4.528 6.352 5.160 1.00 96.12 109 ALA A C 1
ATOM 827 O O . ALA A 1 109 ? 4.926 6.788 6.230 1.00 96.12 109 ALA A O 1
ATOM 828 N N . ALA A 1 110 ? 3.258 6.470 4.761 1.00 96.25 110 ALA A N 1
ATOM 829 C CA . ALA A 1 110 ? 2.249 7.191 5.537 1.00 96.25 110 ALA A CA 1
ATOM 830 C C . ALA A 1 110 ? 2.017 6.577 6.931 1.00 96.25 110 ALA A C 1
ATOM 832 O O . ALA A 1 110 ? 1.867 7.299 7.909 1.00 96.25 110 ALA A O 1
ATOM 833 N N . VAL A 1 111 ? 2.058 5.246 7.048 1.00 96.38 111 VAL A N 1
ATOM 834 C CA . VAL A 1 111 ? 1.980 4.553 8.346 1.00 96.38 111 VAL A CA 1
ATOM 835 C C . VAL A 1 111 ? 3.190 4.877 9.235 1.00 96.38 111 VAL A C 1
ATOM 837 O O . VAL A 1 111 ? 3.021 5.149 10.423 1.00 96.38 111 VAL A O 1
ATOM 840 N N . CYS A 1 112 ? 4.403 4.887 8.673 1.00 95.81 112 CYS A N 1
ATOM 841 C CA . CYS A 1 112 ? 5.607 5.287 9.409 1.00 95.81 112 CYS A CA 1
ATOM 842 C C . CYS A 1 112 ? 5.580 6.774 9.796 1.00 95.81 112 CYS A C 1
ATOM 844 O O . CYS A 1 112 ? 5.936 7.125 10.918 1.00 95.81 112 CYS A O 1
ATOM 846 N N . ASP A 1 113 ? 5.129 7.646 8.892 1.00 95.44 113 ASP A N 1
ATOM 847 C CA . ASP A 1 113 ? 4.996 9.088 9.128 1.00 95.44 113 ASP A CA 1
ATOM 848 C C . ASP A 1 113 ? 3.955 9.386 10.223 1.00 95.44 113 ASP A C 1
ATOM 850 O O . ASP A 1 113 ? 4.118 10.332 10.993 1.00 95.44 113 ASP A O 1
ATOM 854 N N . ALA A 1 114 ? 2.930 8.535 10.350 1.00 95.00 114 ALA A N 1
ATOM 855 C CA . ALA A 1 114 ? 1.954 8.554 11.439 1.00 95.00 114 ALA A CA 1
ATOM 856 C C . ALA A 1 114 ? 2.508 8.039 12.786 1.00 95.00 114 ALA A C 1
ATOM 858 O O . ALA A 1 114 ? 1.779 8.019 13.779 1.00 95.00 114 ALA A O 1
ATOM 859 N N . GLY A 1 115 ? 3.786 7.644 12.836 1.00 93.12 115 GLY A N 1
ATOM 860 C CA . GLY A 1 115 ? 4.511 7.292 14.056 1.00 93.12 115 GLY A CA 1
ATOM 861 C C . GLY A 1 115 ? 4.750 5.798 14.278 1.00 93.12 115 GLY A C 1
ATOM 862 O O . GLY A 1 115 ? 5.319 5.449 15.308 1.00 93.12 115 GLY A O 1
ATOM 863 N N . PHE A 1 116 ? 4.354 4.912 13.355 1.00 93.50 116 PHE A N 1
ATOM 864 C CA . PHE A 1 116 ? 4.623 3.477 13.506 1.00 93.50 116 PHE A CA 1
ATOM 865 C C . PHE A 1 116 ? 6.101 3.144 13.262 1.00 93.50 116 PHE A C 1
ATOM 867 O O . PHE A 1 116 ? 6.728 3.675 12.342 1.00 93.50 116 PHE A O 1
ATOM 874 N N . SER A 1 117 ? 6.657 2.212 14.039 1.00 92.12 117 SER A N 1
ATOM 875 C CA . SER A 1 117 ? 8.060 1.820 13.901 1.00 92.12 117 SER A CA 1
ATOM 876 C C . SER A 1 117 ? 8.359 1.135 12.550 1.00 92.12 117 SER A C 1
ATOM 878 O O . SER A 1 117 ? 7.788 0.078 12.250 1.00 92.12 117 SER A O 1
ATOM 880 N N . PRO A 1 118 ? 9.306 1.655 11.740 1.00 91.69 118 PRO A N 1
ATOM 881 C CA . PRO A 1 118 ? 9.691 1.023 10.477 1.00 91.69 118 PRO A CA 1
ATOM 882 C C . PRO A 1 118 ? 10.372 -0.338 10.684 1.00 91.69 118 PRO A C 1
ATOM 884 O O . PRO A 1 118 ? 10.275 -1.206 9.816 1.00 91.69 118 PRO A O 1
ATOM 887 N N . ASP A 1 119 ? 11.026 -0.546 11.830 1.00 90.50 119 ASP A N 1
ATOM 888 C CA . ASP A 1 119 ? 11.698 -1.808 12.152 1.00 90.50 119 ASP A CA 1
ATOM 889 C C . ASP A 1 119 ? 10.687 -2.931 12.414 1.00 90.50 119 ASP A C 1
ATOM 891 O O . ASP A 1 119 ? 10.905 -4.066 11.987 1.00 90.50 119 ASP A O 1
ATOM 895 N N . ALA A 1 120 ? 9.547 -2.611 13.038 1.00 88.50 120 ALA A N 1
ATOM 896 C CA . ALA A 1 120 ? 8.452 -3.561 13.226 1.00 88.50 120 ALA A CA 1
ATOM 897 C C . ALA A 1 120 ? 7.824 -3.981 11.883 1.00 88.50 120 ALA A C 1
ATOM 899 O O . ALA A 1 120 ? 7.495 -5.149 11.691 1.00 88.50 120 ALA A O 1
ATOM 900 N N . LEU A 1 121 ? 7.729 -3.052 10.923 1.00 91.06 121 LEU A N 1
ATOM 901 C CA . LEU A 1 121 ? 7.198 -3.298 9.575 1.00 91.06 121 LEU A CA 1
ATOM 902 C C . LEU A 1 121 ? 8.158 -4.033 8.635 1.00 91.06 121 LEU A C 1
ATOM 904 O O . LEU A 1 121 ? 7.730 -4.543 7.598 1.00 91.06 121 LEU A O 1
ATOM 908 N N . ALA A 1 122 ? 9.456 -4.061 8.945 1.00 88.50 122 ALA A N 1
ATOM 909 C CA . ALA A 1 122 ? 10.490 -4.471 7.997 1.00 88.50 122 ALA A CA 1
ATOM 910 C C . ALA A 1 122 ? 10.313 -5.901 7.456 1.00 88.50 122 ALA A C 1
ATOM 912 O O . ALA A 1 122 ? 10.787 -6.197 6.356 1.00 88.50 122 ALA A O 1
ATOM 913 N N . GLN A 1 123 ? 9.671 -6.787 8.223 1.00 81.50 123 GLN A N 1
ATOM 914 C CA . GLN A 1 123 ? 9.533 -8.207 7.884 1.00 81.50 123 GLN A CA 1
ATOM 915 C C . GLN A 1 123 ? 8.095 -8.723 7.901 1.00 81.50 123 GLN A C 1
ATOM 917 O O . GLN A 1 123 ? 7.860 -9.783 7.333 1.00 81.50 123 GLN A O 1
ATOM 922 N N . ASP A 1 124 ? 7.149 -8.023 8.524 1.00 94.31 124 ASP A N 1
ATOM 923 C CA . ASP A 1 124 ? 5.790 -8.527 8.709 1.00 94.31 124 ASP A CA 1
ATOM 924 C C . ASP A 1 124 ? 4.783 -7.377 8.620 1.00 94.31 124 ASP A C 1
ATOM 926 O O . ASP A 1 124 ? 4.827 -6.440 9.409 1.00 94.31 124 ASP A O 1
ATOM 930 N N . ILE A 1 125 ? 3.876 -7.432 7.643 1.00 96.81 125 ILE A N 1
ATOM 931 C CA . ILE A 1 125 ? 2.830 -6.419 7.460 1.00 96.81 125 ILE A CA 1
ATOM 932 C C . ILE A 1 125 ? 1.621 -6.641 8.380 1.00 96.81 125 ILE A C 1
ATOM 934 O O . ILE A 1 125 ? 0.813 -5.731 8.559 1.00 96.81 125 ILE A O 1
ATOM 938 N N . SER A 1 126 ? 1.490 -7.832 8.977 1.00 96.62 126 SER A N 1
ATOM 939 C CA . SER A 1 126 ? 0.395 -8.171 9.894 1.00 96.62 126 SER A CA 1
ATOM 940 C C . SER A 1 126 ? 0.472 -7.426 11.222 1.00 96.62 126 SER A C 1
ATOM 942 O O . SER A 1 126 ? -0.542 -7.293 11.897 1.00 96.62 126 SER A O 1
ATOM 944 N N . VAL A 1 127 ? 1.628 -6.846 11.555 1.00 95.62 127 VAL A N 1
ATOM 945 C CA . VAL A 1 127 ? 1.813 -5.988 12.738 1.00 95.62 127 VAL A CA 1
ATOM 946 C C . VAL A 1 127 ? 0.927 -4.738 12.726 1.00 95.62 127 VAL A C 1
ATOM 948 O O . VAL A 1 127 ? 0.783 -4.082 13.750 1.00 95.62 127 VAL A O 1
ATOM 951 N N . LEU A 1 128 ? 0.336 -4.399 11.575 1.00 96.44 128 LEU A N 1
ATOM 952 C CA . LEU A 1 128 ? -0.636 -3.313 11.454 1.00 96.44 128 LEU A CA 1
ATOM 953 C C . LEU A 1 128 ? -2.051 -3.715 11.893 1.00 96.44 128 LEU A C 1
ATOM 955 O O . LEU A 1 128 ? -2.915 -2.851 12.022 1.00 96.44 128 LEU A O 1
ATOM 959 N N . GLU A 1 129 ? -2.329 -5.007 12.073 1.00 97.00 129 GLU A N 1
ATOM 960 C CA . GLU A 1 129 ? -3.656 -5.492 12.453 1.00 97.00 129 GLU A CA 1
ATOM 961 C C . GLU A 1 129 ? -4.008 -5.074 13.882 1.00 97.00 129 GLU A C 1
ATOM 963 O O . GLU A 1 129 ? -3.233 -5.248 14.819 1.00 97.00 129 GLU A O 1
ATOM 968 N N . GLY A 1 130 ? -5.206 -4.519 14.047 1.00 96.06 130 GLY A N 1
ATOM 969 C CA . GLY A 1 130 ? -5.688 -3.966 15.308 1.00 96.06 130 GLY A CA 1
ATOM 970 C C . GLY A 1 130 ? -5.321 -2.501 15.544 1.00 96.06 130 GLY A C 1
ATOM 971 O O . GLY A 1 130 ? -5.776 -1.946 16.540 1.00 96.06 130 GLY A O 1
ATOM 972 N N . LEU A 1 131 ? -4.558 -1.852 14.655 1.00 96.94 131 LEU A N 1
ATOM 973 C CA . LEU A 1 131 ? -4.335 -0.408 14.748 1.00 96.94 131 LEU A CA 1
ATOM 974 C C . LEU A 1 131 ? -5.632 0.359 14.489 1.00 96.94 131 LEU A C 1
ATOM 976 O O . LEU A 1 131 ? -6.295 0.149 13.469 1.00 96.94 131 LEU A O 1
ATOM 980 N N . GLU A 1 132 ? -5.954 1.277 15.392 1.00 97.44 132 GLU A N 1
ATOM 981 C CA . GLU A 1 132 ? -6.969 2.307 15.210 1.00 97.44 132 GLU A CA 1
ATOM 982 C C . GLU A 1 132 ? -6.312 3.530 14.570 1.00 97.44 132 GLU A C 1
ATOM 984 O O . GLU A 1 132 ? -5.310 4.049 15.064 1.00 97.44 132 GLU A O 1
ATOM 989 N N . VAL A 1 133 ? -6.856 3.981 13.446 1.00 97.94 133 VAL A N 1
ATOM 990 C CA . VAL A 1 133 ? -6.256 4.999 12.584 1.00 97.94 133 VAL A CA 1
ATOM 991 C C . VAL A 1 133 ? -7.290 6.019 12.125 1.00 97.94 133 VAL A C 1
ATOM 993 O O . VAL A 1 133 ? -8.474 5.707 12.001 1.00 97.94 133 VAL A O 1
ATOM 996 N N . ILE A 1 134 ? -6.819 7.222 11.810 1.00 97.38 134 ILE A N 1
ATOM 997 C CA . ILE A 1 134 ? -7.542 8.182 10.973 1.00 97.38 134 ILE A CA 1
ATOM 998 C C . ILE A 1 134 ? -7.040 8.026 9.543 1.00 97.38 134 ILE A C 1
ATOM 1000 O O . ILE A 1 134 ? -5.829 8.006 9.301 1.00 97.38 134 ILE A O 1
ATOM 1004 N N . LEU A 1 135 ? -7.963 7.886 8.598 1.00 97.56 135 LEU A N 1
ATOM 1005 C CA . LEU A 1 135 ? -7.655 7.740 7.180 1.00 97.56 135 LEU A CA 1
ATOM 1006 C C . LEU A 1 135 ? -7.700 9.090 6.460 1.00 97.56 135 LEU A C 1
ATOM 1008 O O . LEU A 1 135 ? -8.531 9.938 6.763 1.00 97.56 135 LEU A O 1
ATOM 1012 N N . ALA A 1 136 ? -6.844 9.255 5.455 1.00 96.12 136 ALA A N 1
ATOM 1013 C CA . ALA A 1 136 ? -6.885 10.378 4.522 1.00 96.12 136 ALA A CA 1
ATOM 1014 C C . ALA A 1 136 ? -6.828 9.878 3.078 1.00 96.12 136 ALA A C 1
ATOM 1016 O O . ALA A 1 136 ? -6.322 8.790 2.796 1.00 96.12 136 ALA A O 1
ATOM 1017 N N . THR A 1 137 ? -7.319 10.684 2.139 1.00 94.56 137 THR A N 1
ATOM 1018 C CA . THR A 1 137 ? -7.324 10.351 0.703 1.00 94.56 137 THR A CA 1
ATOM 1019 C C . THR A 1 137 ? -6.592 11.393 -0.150 1.00 94.56 137 THR A C 1
ATOM 1021 O O . THR A 1 137 ? -7.171 11.978 -1.071 1.00 94.56 137 THR A O 1
ATOM 1024 N N . PRO A 1 138 ? -5.294 11.650 0.107 1.00 90.69 138 PRO A N 1
ATOM 1025 C CA . PRO A 1 138 ? -4.538 12.621 -0.665 1.00 90.69 138 PRO A CA 1
ATOM 1026 C C . PRO A 1 138 ? -4.478 12.233 -2.146 1.00 90.69 138 PRO A C 1
ATOM 1028 O O . PRO A 1 138 ? -4.458 11.059 -2.531 1.00 90.69 138 PRO A O 1
ATOM 1031 N N . THR A 1 139 ? -4.390 13.252 -2.999 1.00 86.38 139 THR A N 1
ATOM 1032 C CA . THR A 1 139 ? -4.056 13.045 -4.410 1.00 86.38 139 THR A CA 1
ATOM 1033 C C . THR A 1 139 ? -2.554 12.767 -4.510 1.00 86.38 139 THR A C 1
ATOM 1035 O O . THR A 1 139 ? -1.762 13.637 -4.135 1.00 86.38 139 THR A O 1
ATOM 1038 N N . PRO A 1 140 ? -2.121 11.588 -4.994 1.00 81.44 140 PRO A N 1
ATOM 1039 C CA . PRO A 1 140 ? -0.701 11.297 -5.112 1.00 81.44 140 PRO A CA 1
ATOM 1040 C C . PRO A 1 140 ? -0.046 12.209 -6.163 1.00 81.44 140 PRO A C 1
ATOM 1042 O O . PRO A 1 140 ? -0.722 12.694 -7.076 1.00 81.44 140 PRO A O 1
ATOM 1045 N N . PRO A 1 141 ? 1.275 12.449 -6.069 1.00 78.31 141 PRO A N 1
ATOM 1046 C CA . PRO A 1 141 ? 1.977 13.308 -7.015 1.00 78.31 141 PRO A CA 1
ATOM 1047 C C . PRO A 1 141 ? 1.828 12.786 -8.449 1.00 78.31 141 PRO A C 1
ATOM 1049 O O . PRO A 1 141 ? 1.881 11.577 -8.696 1.00 78.31 141 PRO A O 1
ATOM 1052 N N . SER A 1 142 ? 1.662 13.710 -9.400 1.00 80.12 142 SER A N 1
ATOM 1053 C CA . SER A 1 142 ? 1.539 13.374 -10.820 1.00 80.12 142 SER A CA 1
ATOM 1054 C C . SER A 1 142 ? 2.799 12.666 -11.320 1.00 80.12 142 SER A C 1
ATOM 1056 O O . SER A 1 142 ? 3.916 13.166 -11.169 1.00 80.12 142 SER A O 1
ATOM 1058 N N . ARG A 1 143 ? 2.615 11.496 -11.935 1.00 76.50 143 ARG A N 1
ATOM 1059 C CA . ARG A 1 143 ? 3.668 10.733 -12.609 1.00 76.50 143 ARG A CA 1
ATOM 1060 C C . ARG A 1 143 ? 3.496 11.016 -14.096 1.00 76.50 143 ARG A C 1
ATOM 1062 O O . ARG A 1 143 ? 2.566 10.507 -14.712 1.00 76.50 143 ARG A O 1
ATOM 1069 N N . GLY A 1 144 ? 4.301 11.934 -14.633 1.00 71.25 144 GLY A N 1
ATOM 1070 C CA . GLY A 1 144 ? 4.112 12.484 -15.980 1.00 71.25 144 GLY A CA 1
ATOM 1071 C C . GLY A 1 144 ? 3.779 11.423 -17.039 1.00 71.25 144 GLY A C 1
ATOM 1072 O O . GLY A 1 144 ? 4.398 10.364 -17.078 1.00 71.25 144 GLY A O 1
ATOM 1073 N N . GLY A 1 145 ? 2.797 11.716 -17.895 1.00 74.81 145 GLY A N 1
ATOM 1074 C CA . GLY A 1 145 ? 2.327 10.809 -18.951 1.00 74.81 145 GLY A CA 1
ATOM 1075 C C . GLY A 1 145 ? 1.147 9.913 -18.560 1.00 74.81 145 GLY A C 1
ATOM 1076 O O . GLY A 1 145 ? 0.525 9.326 -19.443 1.00 74.81 145 GLY A O 1
ATOM 1077 N N . GLU A 1 146 ? 0.788 9.846 -17.278 1.00 66.06 146 GLU A N 1
ATOM 1078 C CA . GLU A 1 146 ? -0.438 9.198 -16.810 1.00 66.06 146 GLU A CA 1
ATOM 1079 C C . GLU A 1 146 ? -1.535 10.255 -16.579 1.00 66.06 146 GLU A C 1
ATOM 1081 O O . GLU A 1 146 ? -1.248 11.429 -16.339 1.00 66.06 146 GLU A O 1
ATOM 1086 N N . GLY A 1 147 ? -2.805 9.864 -16.731 1.00 73.00 147 GLY A N 1
ATOM 1087 C CA . GLY A 1 147 ? -3.954 10.746 -16.492 1.00 73.00 147 GLY A CA 1
ATOM 1088 C C . GLY A 1 147 ? -4.010 11.284 -15.050 1.00 73.00 147 GLY A C 1
ATOM 1089 O O . GLY A 1 147 ? -3.110 11.023 -14.253 1.00 73.00 147 GLY A O 1
ATOM 1090 N N . PRO A 1 148 ? -5.069 12.027 -14.678 1.00 74.50 148 PRO A N 1
ATOM 1091 C CA . PRO A 1 148 ? -5.188 12.572 -13.328 1.00 74.50 148 PRO A CA 1
ATOM 1092 C C . PRO A 1 148 ? -4.999 11.469 -12.282 1.00 74.50 148 PRO A C 1
ATOM 1094 O O . PRO A 1 148 ? -5.600 10.392 -12.374 1.00 74.50 148 PRO A O 1
ATOM 1097 N N . ALA A 1 149 ? -4.120 11.738 -11.318 1.00 80.19 149 ALA A N 1
ATOM 1098 C CA . ALA A 1 149 ? -3.768 10.787 -10.283 1.00 80.19 149 ALA A CA 1
ATOM 1099 C C . ALA A 1 149 ? -5.021 10.438 -9.471 1.00 80.19 149 ALA A C 1
ATOM 1101 O O . ALA A 1 149 ? -5.748 11.321 -9.015 1.00 80.19 149 ALA A O 1
ATOM 1102 N N . LYS A 1 150 ? -5.301 9.142 -9.324 1.00 85.12 150 LYS A N 1
ATOM 1103 C CA . LYS A 1 150 ? -6.436 8.691 -8.516 1.00 85.12 150 LYS A CA 1
ATOM 1104 C C . LYS A 1 150 ? -6.100 8.888 -7.034 1.00 85.12 150 LYS A C 1
ATOM 1106 O O . LYS A 1 150 ? -4.984 8.519 -6.659 1.00 85.12 150 LYS A O 1
ATOM 1111 N N . PRO A 1 151 ? -7.025 9.422 -6.216 1.00 89.88 151 PRO A N 1
ATOM 1112 C CA . PRO A 1 151 ? -6.847 9.491 -4.770 1.00 89.88 151 PRO A CA 1
ATOM 1113 C C . PRO A 1 151 ? -6.470 8.128 -4.193 1.00 89.88 151 PRO A C 1
ATOM 1115 O O . PRO A 1 151 ? -6.932 7.092 -4.683 1.00 89.88 151 PRO A O 1
ATOM 1118 N N . LEU A 1 152 ? -5.611 8.140 -3.178 1.00 92.50 152 LEU A N 1
ATOM 1119 C CA . LEU A 1 152 ? -5.139 6.939 -2.501 1.00 92.50 152 LEU A CA 1
ATOM 1120 C C . LEU A 1 152 ? -5.487 7.033 -1.019 1.00 92.50 152 LEU A C 1
ATOM 1122 O O . LEU A 1 152 ? -5.024 7.955 -0.360 1.00 92.50 152 LEU A O 1
ATOM 1126 N N . THR A 1 153 ? -6.251 6.075 -0.498 1.00 95.94 153 THR A N 1
ATOM 1127 C CA . THR A 1 153 ? -6.513 5.962 0.943 1.00 95.94 153 THR A CA 1
ATOM 1128 C C . THR A 1 153 ? -5.216 5.617 1.675 1.00 95.94 153 THR A C 1
ATOM 1130 O O . THR A 1 153 ? -4.589 4.607 1.363 1.00 95.94 153 THR A O 1
ATOM 1133 N N . VAL A 1 154 ? -4.792 6.429 2.637 1.00 96.56 154 VAL A N 1
ATOM 1134 C CA . VAL A 1 154 ? -3.600 6.211 3.474 1.00 96.56 154 VAL A CA 1
ATOM 1135 C C . VAL A 1 154 ? -3.919 6.484 4.944 1.00 96.56 154 VAL A C 1
ATOM 1137 O O . VAL A 1 154 ? -4.989 6.998 5.259 1.00 96.56 154 VAL A O 1
ATOM 1140 N N . VAL A 1 155 ? -2.995 6.133 5.839 1.00 97.31 155 VAL A N 1
ATOM 1141 C CA . VAL A 1 155 ? -3.087 6.486 7.263 1.00 97.31 155 VAL A CA 1
ATOM 1142 C C . VAL A 1 155 ? -2.592 7.918 7.457 1.00 97.31 155 VAL A C 1
ATOM 1144 O O . VAL A 1 155 ? -1.477 8.237 7.059 1.00 97.31 155 VAL A O 1
ATOM 1147 N N . GLU A 1 156 ? -3.424 8.773 8.046 1.00 97.19 156 GLU A N 1
ATOM 1148 C CA . GLU A 1 156 ? -3.064 10.139 8.443 1.00 97.19 156 GLU A CA 1
ATOM 1149 C C . GLU A 1 156 ? -2.464 10.168 9.851 1.00 97.19 156 GLU A C 1
ATOM 1151 O O . GLU A 1 156 ? -1.450 10.819 10.089 1.00 97.19 156 GLU A O 1
ATOM 1156 N N . SER A 1 157 ? -3.089 9.456 10.791 1.00 97.12 157 SER A N 1
ATOM 1157 C CA . SER A 1 157 ? -2.619 9.349 12.173 1.00 97.12 157 SER A CA 1
ATOM 1158 C C . SER A 1 157 ? -3.029 8.020 12.803 1.00 97.12 157 SER A C 1
ATOM 1160 O O . SER A 1 157 ? -4.012 7.401 12.392 1.00 97.12 157 SER A O 1
ATOM 1162 N N . ILE A 1 158 ? -2.261 7.578 13.800 1.00 96.88 158 ILE A N 1
ATOM 1163 C CA . ILE A 1 158 ? -2.564 6.396 14.614 1.00 96.88 158 ILE A CA 1
ATOM 1164 C C . ILE A 1 158 ? -3.189 6.882 15.922 1.00 96.88 158 ILE A C 1
ATOM 1166 O O . ILE A 1 158 ? -2.589 7.672 16.648 1.00 96.88 158 ILE A O 1
ATOM 1170 N N . VAL A 1 159 ? -4.405 6.423 16.203 1.00 95.69 159 VAL A N 1
ATOM 1171 C CA . VAL A 1 159 ? -5.176 6.783 17.399 1.00 95.69 159 VAL A CA 1
ATOM 1172 C C . VAL A 1 159 ? -4.760 5.903 18.573 1.00 95.69 159 VAL A C 1
ATOM 1174 O O . VAL A 1 159 ? -4.478 6.402 19.663 1.00 95.69 159 VAL A O 1
ATOM 1177 N N . SER A 1 160 ? -4.723 4.588 18.355 1.00 93.25 160 SER A N 1
ATOM 1178 C CA . SER A 1 160 ? -4.344 3.602 19.365 1.00 93.25 160 SER A CA 1
ATOM 1179 C C . SER A 1 160 ? -3.998 2.251 18.719 1.00 93.25 160 SER A C 1
ATOM 1181 O O . SER A 1 160 ? -4.220 2.042 17.525 1.00 93.25 160 SER A O 1
ATOM 1183 N N . GLY A 1 161 ? -3.420 1.330 19.490 1.00 85.44 161 GLY A N 1
ATOM 1184 C CA . GLY A 1 161 ? -3.081 -0.015 19.023 1.00 85.44 161 GLY A CA 1
ATOM 1185 C C . GLY A 1 161 ? -1.823 -0.565 19.684 1.00 85.44 161 GLY A C 1
ATOM 1186 O O . GLY A 1 161 ? -1.103 0.152 20.380 1.00 85.44 161 GLY A O 1
ATOM 1187 N N . VAL A 1 162 ? -1.582 -1.866 19.523 1.00 60.81 162 VAL A N 1
ATOM 1188 C CA . VAL A 1 162 ? -0.498 -2.547 20.236 1.00 60.81 162 VAL A CA 1
ATOM 1189 C C . VAL A 1 162 ? 0.781 -2.514 19.404 1.00 60.81 162 VAL A C 1
ATOM 1191 O O . VAL A 1 162 ? 0.908 -3.248 18.430 1.00 60.81 162 VAL A O 1
ATOM 1194 N N . GLU A 1 163 ? 1.777 -1.743 19.836 1.00 62.06 163 GLU A N 1
ATOM 1195 C CA . GLU A 1 163 ? 3.166 -2.057 19.496 1.00 62.06 163 GLU A CA 1
ATOM 1196 C C . GLU A 1 163 ? 3.576 -3.302 20.294 1.00 62.06 163 GLU A C 1
ATOM 1198 O O . GLU A 1 163 ? 4.097 -3.219 21.406 1.00 62.06 163 GLU A O 1
ATOM 1203 N N . THR A 1 164 ? 3.315 -4.500 19.764 1.00 49.44 164 THR A N 1
ATOM 1204 C CA . THR A 1 164 ? 3.910 -5.725 20.319 1.00 49.44 164 THR A CA 1
ATOM 1205 C C . THR A 1 164 ? 5.362 -5.829 19.859 1.00 49.44 164 THR A C 1
ATOM 1207 O O . THR A 1 164 ? 5.706 -6.647 19.011 1.00 49.44 164 THR A O 1
ATOM 1210 N N . GLY A 1 165 ? 6.219 -4.975 20.415 1.00 52.31 165 GLY A N 1
ATOM 1211 C CA . GLY A 1 165 ? 7.670 -5.016 20.272 1.00 52.31 165 GLY A CA 1
ATOM 1212 C C . GLY A 1 165 ? 8.333 -4.692 21.617 1.00 52.31 165 GLY A C 1
ATOM 1213 O O . GLY A 1 165 ? 7.852 -3.808 22.321 1.00 52.31 165 GLY A O 1
ATOM 1214 N N . PRO A 1 166 ? 9.401 -5.402 22.023 1.00 43.25 166 PRO A N 1
ATOM 1215 C CA . PRO A 1 166 ? 9.911 -5.356 23.396 1.00 43.25 166 PRO A CA 1
ATOM 1216 C C . PRO A 1 166 ? 10.609 -4.056 23.835 1.00 43.25 166 PRO A C 1
ATOM 1218 O O . PRO A 1 166 ? 10.995 -3.996 24.992 1.00 43.25 166 PRO A O 1
ATOM 1221 N N . ASP A 1 167 ? 10.747 -3.022 22.998 1.00 47.19 167 ASP A N 1
ATOM 1222 C CA . ASP A 1 167 ? 11.416 -1.762 23.373 1.00 47.19 167 ASP A CA 1
ATOM 1223 C C . ASP A 1 167 ? 10.924 -0.567 22.528 1.00 47.19 167 ASP A C 1
ATOM 1225 O O . ASP A 1 167 ? 11.685 0.070 21.799 1.00 47.19 167 ASP A O 1
ATOM 1229 N N . ALA A 1 168 ? 9.640 -0.216 22.632 1.00 48.12 168 ALA A N 1
ATOM 1230 C CA . ALA A 1 168 ? 9.135 1.073 22.148 1.00 48.12 168 ALA A CA 1
ATOM 1231 C C . ALA A 1 168 ? 9.525 2.213 23.113 1.00 48.12 168 ALA A C 1
ATOM 1233 O O . ALA A 1 168 ? 8.695 2.856 23.756 1.00 48.12 168 ALA A O 1
ATOM 1234 N N . ALA A 1 169 ? 10.829 2.447 23.263 1.00 45.09 169 ALA A N 1
ATOM 1235 C CA . ALA A 1 169 ? 11.323 3.693 23.824 1.00 45.09 169 ALA A CA 1
ATOM 1236 C C . ALA A 1 169 ? 11.110 4.787 22.769 1.00 45.09 169 ALA A C 1
ATOM 1238 O O . ALA A 1 169 ? 11.711 4.735 21.699 1.00 45.09 169 ALA A O 1
ATOM 1239 N N . ALA A 1 170 ? 10.233 5.748 23.073 1.00 44.91 170 ALA A N 1
ATOM 1240 C CA . ALA A 1 170 ? 9.876 6.871 22.209 1.00 44.91 170 ALA A CA 1
ATOM 1241 C C . ALA A 1 170 ? 11.097 7.451 21.472 1.00 44.91 170 ALA A C 1
ATOM 1243 O O . ALA A 1 170 ? 11.981 8.059 22.083 1.00 44.91 170 ALA A O 1
ATOM 1244 N N . ALA A 1 171 ? 11.139 7.272 20.151 1.00 44.03 171 ALA A N 1
ATOM 1245 C CA . ALA A 1 171 ? 12.107 7.956 19.313 1.00 44.03 171 ALA A CA 1
ATOM 1246 C C . ALA A 1 171 ? 11.777 9.461 19.304 1.00 44.03 171 ALA A C 1
ATOM 1248 O O . ALA A 1 171 ? 10.607 9.835 19.174 1.00 44.03 171 ALA A O 1
ATOM 1249 N N . PRO A 1 172 ? 12.771 10.353 19.452 1.00 44.59 172 PRO A N 1
ATOM 1250 C CA . PRO A 1 172 ? 12.525 11.779 19.369 1.00 44.59 172 PRO A CA 1
ATOM 1251 C C . PRO A 1 172 ? 12.133 12.139 17.934 1.00 44.59 172 PRO A C 1
ATOM 1253 O O . PRO A 1 172 ? 12.785 11.739 16.971 1.00 44.59 172 PRO A O 1
ATOM 1256 N N . THR A 1 173 ? 11.091 12.952 17.792 1.00 48.00 173 THR A N 1
ATOM 1257 C CA . THR A 1 173 ? 10.779 13.664 16.552 1.00 48.00 173 THR A CA 1
ATOM 1258 C C . THR A 1 173 ? 11.956 14.572 16.186 1.00 48.00 173 THR A C 1
ATOM 1260 O O . THR A 1 173 ? 12.101 15.659 16.750 1.00 48.00 173 THR A O 1
ATOM 1263 N N . THR A 1 174 ? 12.807 14.152 15.249 1.00 38.38 174 THR A N 1
ATOM 1264 C CA . THR A 1 174 ? 13.794 15.032 14.606 1.00 38.38 174 THR A CA 1
ATOM 1265 C C . THR A 1 174 ? 13.412 15.283 13.161 1.00 38.38 174 THR A C 1
ATOM 1267 O O . THR A 1 174 ? 13.377 14.373 12.337 1.00 38.38 174 THR A O 1
ATOM 1270 N N . GLY A 1 175 ? 13.120 16.554 12.887 1.00 42.94 175 GLY A N 1
ATOM 1271 C CA . GLY A 1 175 ? 12.866 17.081 11.559 1.00 42.94 175 GLY A CA 1
ATOM 1272 C C . GLY A 1 175 ? 14.056 16.957 10.607 1.00 42.94 175 GLY A C 1
ATOM 1273 O O . GLY A 1 175 ? 15.176 16.625 10.992 1.00 42.94 175 GLY A O 1
ATOM 1274 N N . GLY A 1 176 ? 13.743 17.247 9.344 1.00 46.56 176 GLY A N 1
ATOM 1275 C CA . GLY A 1 176 ? 14.582 17.130 8.158 1.00 46.56 176 GLY A CA 1
ATOM 1276 C C . GLY A 1 176 ? 16.087 17.310 8.357 1.00 46.56 176 GLY A C 1
ATOM 1277 O O . GLY A 1 176 ? 16.566 18.338 8.827 1.00 46.56 176 GLY A O 1
ATOM 1278 N N . GLY A 1 177 ? 16.831 16.320 7.873 1.00 36.59 177 GLY A N 1
ATOM 1279 C CA . GLY A 1 177 ? 18.275 16.376 7.723 1.00 36.59 177 GLY A CA 1
ATOM 1280 C C . GLY A 1 177 ? 18.715 15.406 6.637 1.00 36.59 177 GLY A C 1
ATOM 1281 O O . GLY A 1 177 ? 18.680 14.195 6.824 1.00 36.59 177 GLY A O 1
ATOM 1282 N N . ALA A 1 178 ? 19.115 15.945 5.488 1.00 53.72 178 ALA A N 1
ATOM 1283 C CA . ALA A 1 178 ? 19.813 15.197 4.457 1.00 53.72 178 ALA A CA 1
ATOM 1284 C C . ALA A 1 178 ? 21.168 14.699 4.994 1.00 53.72 178 ALA A C 1
ATOM 1286 O O . ALA A 1 178 ? 21.971 15.494 5.478 1.00 53.72 178 ALA A O 1
ATOM 1287 N N . ALA A 1 179 ? 21.443 13.403 4.858 1.00 38.03 179 ALA A N 1
ATOM 1288 C CA . ALA A 1 179 ? 22.777 12.814 4.971 1.00 38.03 179 ALA A CA 1
ATOM 1289 C C . ALA A 1 179 ? 22.810 11.593 4.030 1.00 38.03 179 ALA A C 1
ATOM 1291 O O . ALA A 1 179 ? 21.910 10.765 4.061 1.00 38.03 179 ALA A O 1
ATOM 1292 N N . GLY A 1 180 ? 23.741 11.445 3.087 1.00 45.03 180 GLY A N 1
ATOM 1293 C CA . GLY A 1 180 ? 25.161 11.777 3.192 1.00 45.03 180 GLY A CA 1
ATOM 1294 C C . GLY A 1 180 ? 25.931 10.578 3.752 1.00 45.03 180 GLY A C 1
ATOM 1295 O O . GLY A 1 180 ? 26.595 10.702 4.773 1.00 45.03 180 GLY A O 1
ATOM 1296 N N . GLY A 1 181 ? 25.776 9.400 3.137 1.00 37.41 181 GLY A N 1
ATOM 1297 C CA . GLY A 1 181 ? 26.454 8.169 3.544 1.00 37.41 181 GLY A CA 1
ATOM 1298 C C . GLY A 1 181 ? 27.788 7.989 2.821 1.00 37.41 181 GLY A C 1
ATOM 1299 O O . GLY A 1 181 ? 27.816 7.715 1.622 1.00 37.41 181 GLY A O 1
ATOM 1300 N N . THR A 1 182 ? 28.886 8.129 3.562 1.00 37.34 182 THR A N 1
ATOM 1301 C CA . THR A 1 182 ? 30.260 7.854 3.122 1.00 37.34 182 THR A CA 1
ATOM 1302 C C . THR A 1 182 ? 30.515 6.346 3.081 1.00 37.34 182 THR A C 1
ATOM 1304 O O . THR A 1 182 ? 30.286 5.637 4.059 1.00 37.34 182 THR A O 1
ATOM 1307 N N . ALA A 1 183 ? 30.991 5.864 1.932 1.00 34.66 183 ALA A N 1
ATOM 1308 C CA . ALA A 1 183 ? 31.200 4.456 1.618 1.00 34.66 183 ALA A CA 1
ATOM 1309 C C . ALA A 1 183 ? 32.450 3.852 2.284 1.00 34.66 183 ALA A C 1
ATOM 1311 O O . ALA A 1 183 ? 33.538 4.425 2.247 1.00 34.66 183 ALA A O 1
ATOM 1312 N N . THR A 1 184 ? 32.304 2.632 2.803 1.00 35.00 184 THR A N 1
ATOM 1313 C CA . THR A 1 184 ? 33.408 1.719 3.118 1.00 35.00 184 THR A CA 1
ATOM 1314 C C . THR A 1 184 ? 33.768 0.935 1.853 1.00 35.00 184 THR A C 1
ATOM 1316 O O . THR A 1 184 ? 32.983 0.123 1.367 1.00 35.00 184 THR A O 1
ATOM 1319 N N . THR A 1 185 ? 34.946 1.200 1.288 1.00 30.58 185 THR A N 1
ATOM 1320 C CA . THR A 1 185 ? 35.469 0.534 0.087 1.00 30.58 185 THR A CA 1
ATOM 1321 C C . THR A 1 185 ? 35.906 -0.896 0.385 1.00 30.58 185 THR A C 1
ATOM 1323 O O . THR A 1 185 ? 36.934 -1.120 1.021 1.00 30.58 185 THR A O 1
ATOM 1326 N N . ASN A 1 186 ? 35.146 -1.854 -0.139 1.00 34.72 186 ASN A N 1
ATOM 1327 C CA . ASN A 1 186 ? 35.576 -3.229 -0.352 1.00 34.72 186 ASN A CA 1
ATOM 1328 C C . ASN A 1 186 ? 35.874 -3.366 -1.855 1.00 34.72 186 ASN A C 1
ATOM 1330 O O . ASN A 1 186 ? 34.979 -3.186 -2.682 1.00 34.72 186 ASN A O 1
ATOM 1334 N N . THR A 1 187 ? 37.137 -3.580 -2.229 1.00 42.06 187 THR A N 1
ATOM 1335 C CA . THR A 1 187 ? 37.576 -3.596 -3.634 1.00 42.06 187 THR A CA 1
ATOM 1336 C C . THR A 1 187 ? 37.212 -4.926 -4.291 1.00 42.06 187 THR A C 1
ATOM 1338 O O . THR A 1 187 ? 38.037 -5.820 -4.449 1.00 42.06 187 THR A O 1
ATOM 1341 N N . GLN A 1 188 ? 35.946 -5.045 -4.680 1.00 37.47 188 GLN A N 1
ATOM 1342 C CA . GLN A 1 188 ? 35.475 -5.975 -5.699 1.00 37.47 188 GLN A CA 1
ATOM 1343 C C . GLN A 1 188 ? 35.434 -5.203 -7.021 1.00 37.47 188 GLN A C 1
ATOM 1345 O O . GLN A 1 188 ? 34.950 -4.071 -7.047 1.00 37.47 188 GLN A O 1
ATOM 1350 N N . ALA A 1 189 ? 35.988 -5.766 -8.099 1.00 43.91 189 ALA A N 1
ATOM 1351 C CA . ALA A 1 189 ? 35.969 -5.131 -9.416 1.00 43.91 189 ALA A CA 1
ATOM 1352 C C . ALA A 1 189 ? 34.523 -4.756 -9.771 1.00 43.91 189 ALA A C 1
ATOM 1354 O O . ALA A 1 189 ? 33.659 -5.630 -9.867 1.00 43.91 189 ALA A O 1
ATOM 1355 N N . ALA A 1 190 ? 34.263 -3.451 -9.864 1.00 38.78 190 ALA A N 1
ATOM 1356 C CA . ALA A 1 190 ? 32.930 -2.921 -10.074 1.00 38.78 190 ALA A CA 1
ATOM 1357 C C . ALA A 1 190 ? 32.383 -3.460 -11.398 1.00 38.78 190 ALA A C 1
ATOM 1359 O O . ALA A 1 190 ? 33.000 -3.282 -12.450 1.00 38.78 190 ALA A O 1
ATOM 1360 N N . ALA A 1 191 ? 31.224 -4.118 -11.337 1.00 52.94 191 ALA A N 1
ATOM 1361 C CA . ALA A 1 191 ? 30.418 -4.317 -12.530 1.00 52.94 191 ALA A CA 1
ATOM 1362 C C . ALA A 1 191 ? 30.156 -2.933 -13.159 1.00 52.94 191 ALA A C 1
ATOM 1364 O O . ALA A 1 191 ? 29.949 -1.970 -12.409 1.00 52.94 191 ALA A O 1
ATOM 1365 N N . PRO A 1 192 ? 30.212 -2.802 -14.495 1.00 60.09 192 PRO A N 1
ATOM 1366 C CA . PRO A 1 192 ? 29.935 -1.532 -15.155 1.00 60.09 192 PRO A CA 1
ATOM 1367 C C . PRO A 1 192 ? 28.569 -1.004 -14.701 1.00 60.09 192 PRO A C 1
ATOM 1369 O O . PRO A 1 192 ? 27.621 -1.771 -14.519 1.00 60.09 192 PRO A O 1
ATOM 1372 N N . SER A 1 193 ? 28.472 0.306 -14.457 1.00 78.44 193 SER A N 1
ATOM 1373 C CA . SER A 1 193 ? 27.189 0.908 -14.098 1.00 78.44 193 SER A CA 1
ATOM 1374 C C . SER A 1 193 ? 26.201 0.713 -15.255 1.00 78.44 193 SER A C 1
ATOM 1376 O O . SER A 1 193 ? 26.601 0.609 -16.417 1.00 78.44 193 SER A O 1
ATOM 1378 N N . ALA A 1 194 ? 24.898 0.695 -14.960 1.00 77.50 194 ALA A N 1
ATOM 1379 C CA . ALA A 1 194 ? 23.864 0.589 -15.995 1.00 77.50 194 ALA A CA 1
ATOM 1380 C C . ALA A 1 194 ? 23.978 1.697 -17.066 1.00 77.50 194 ALA A C 1
ATOM 1382 O O . ALA A 1 194 ? 23.560 1.506 -18.205 1.00 77.50 194 ALA A O 1
ATOM 1383 N N . GLU A 1 195 ? 24.567 2.843 -16.709 1.00 79.38 195 GLU A N 1
ATOM 1384 C CA . GLU A 1 195 ? 24.896 3.922 -17.641 1.00 79.38 195 GLU A CA 1
ATOM 1385 C C . GLU A 1 195 ? 26.076 3.550 -18.544 1.00 79.38 195 GLU A C 1
ATOM 1387 O O . GLU A 1 195 ? 25.962 3.694 -19.754 1.00 79.38 195 GLU A O 1
ATOM 1392 N N . THR A 1 196 ? 27.166 2.993 -18.008 1.00 82.62 196 THR A N 1
ATOM 1393 C CA . THR A 1 196 ? 28.305 2.525 -18.818 1.00 82.62 196 THR A CA 1
ATOM 1394 C C . THR A 1 196 ? 27.899 1.416 -19.793 1.00 82.62 196 THR A C 1
ATOM 1396 O O . THR A 1 196 ? 28.328 1.412 -20.945 1.00 82.62 196 THR A O 1
ATOM 1399 N N . GLU A 1 197 ? 27.042 0.483 -19.371 1.00 82.06 197 GLU A N 1
ATOM 1400 C CA . GLU A 1 197 ? 26.493 -0.541 -20.271 1.00 82.06 197 GLU A CA 1
ATOM 1401 C C . GLU A 1 197 ? 25.635 0.074 -21.386 1.00 82.06 197 GLU A C 1
ATOM 1403 O O . GLU A 1 197 ? 25.756 -0.321 -22.549 1.00 82.06 197 GLU A O 1
ATOM 1408 N N . ALA A 1 198 ? 24.807 1.071 -21.055 1.00 82.19 198 ALA A N 1
ATOM 1409 C CA . ALA A 1 198 ? 24.006 1.803 -22.031 1.00 82.19 198 ALA A CA 1
ATOM 1410 C C . ALA A 1 198 ? 24.879 2.570 -23.038 1.00 82.19 198 ALA A C 1
ATOM 1412 O O . ALA A 1 198 ? 24.638 2.486 -24.242 1.00 82.19 198 ALA A O 1
ATOM 1413 N N . GLU A 1 199 ? 25.915 3.268 -22.568 1.00 85.31 199 GLU A N 1
ATOM 1414 C CA . GLU A 1 199 ? 26.861 4.005 -23.412 1.00 85.31 199 GLU A CA 1
ATOM 1415 C C . GLU A 1 199 ? 27.601 3.084 -24.387 1.00 85.31 199 GLU A C 1
ATOM 1417 O O . GLU A 1 199 ? 27.692 3.399 -25.573 1.00 85.31 199 GLU A O 1
ATOM 1422 N N . ASN A 1 200 ? 28.065 1.919 -23.923 1.00 85.12 200 ASN A N 1
ATOM 1423 C CA . ASN A 1 200 ? 28.745 0.936 -24.772 1.00 85.12 200 ASN A CA 1
ATOM 1424 C C . ASN A 1 200 ? 27.843 0.423 -25.904 1.00 85.12 200 ASN A C 1
ATOM 1426 O O . ASN A 1 200 ? 28.305 0.204 -27.024 1.00 85.12 200 ASN A O 1
ATOM 1430 N N . ILE A 1 201 ? 26.550 0.250 -25.632 1.00 83.12 201 ILE A N 1
ATOM 1431 C CA . ILE A 1 201 ? 25.581 -0.221 -26.628 1.00 83.12 201 ILE A CA 1
ATOM 1432 C C . ILE A 1 201 ? 25.241 0.878 -27.630 1.00 83.12 201 ILE A C 1
ATOM 1434 O O . ILE A 1 201 ? 25.182 0.612 -28.828 1.00 83.12 201 ILE A O 1
ATOM 1438 N N . ILE A 1 202 ? 25.084 2.120 -27.171 1.00 84.62 202 ILE A N 1
ATOM 1439 C CA . ILE A 1 202 ? 24.881 3.266 -28.063 1.00 84.62 202 ILE A CA 1
ATOM 1440 C C . ILE A 1 202 ? 26.108 3.461 -28.966 1.00 84.62 202 ILE A C 1
ATOM 1442 O O . ILE A 1 202 ? 25.953 3.666 -30.168 1.00 84.62 202 ILE A O 1
ATOM 1446 N N . ALA A 1 203 ? 27.321 3.320 -28.425 1.00 86.56 203 ALA A N 1
ATOM 1447 C CA . ALA A 1 203 ? 28.556 3.383 -29.203 1.00 86.56 203 ALA A CA 1
ATOM 1448 C C . ALA A 1 203 ? 28.641 2.270 -30.265 1.00 86.56 203 ALA A C 1
ATOM 1450 O O . ALA A 1 203 ? 29.036 2.545 -31.398 1.00 86.56 203 ALA A O 1
ATOM 1451 N N . ALA A 1 204 ? 28.225 1.041 -29.936 1.00 87.56 204 ALA A N 1
ATOM 1452 C CA . ALA A 1 204 ? 28.166 -0.064 -30.896 1.00 87.56 204 ALA A CA 1
ATOM 1453 C C . ALA A 1 204 ? 27.172 0.216 -32.040 1.00 87.56 204 ALA A C 1
ATOM 1455 O O . ALA A 1 204 ? 27.532 0.083 -33.208 1.00 87.56 204 ALA A O 1
ATOM 1456 N N . ILE A 1 205 ? 25.967 0.703 -31.717 1.00 85.81 205 ILE A N 1
ATOM 1457 C CA . ILE A 1 205 ? 24.950 1.092 -32.710 1.00 85.81 205 ILE A CA 1
ATOM 1458 C C . ILE A 1 205 ? 25.481 2.200 -33.634 1.00 85.81 205 ILE A C 1
ATOM 1460 O O . ILE A 1 205 ? 25.309 2.138 -34.852 1.00 85.81 205 ILE A O 1
ATOM 1464 N N . LEU A 1 206 ? 26.148 3.214 -33.075 1.00 86.56 206 LEU A N 1
ATOM 1465 C CA . LEU A 1 206 ? 26.738 4.303 -33.858 1.00 86.56 206 LEU A CA 1
ATOM 1466 C C . LEU A 1 206 ? 27.870 3.808 -34.772 1.00 86.56 206 LEU A C 1
ATOM 1468 O O . LEU A 1 206 ? 27.956 4.253 -35.917 1.00 86.56 206 LEU A O 1
ATOM 1472 N N . ALA A 1 207 ? 28.700 2.869 -34.309 1.00 87.44 207 ALA A N 1
ATOM 1473 C CA . ALA A 1 207 ? 29.767 2.273 -35.112 1.00 87.44 207 ALA A CA 1
ATOM 1474 C C . ALA A 1 207 ? 29.220 1.453 -36.295 1.00 87.44 207 ALA A C 1
ATOM 1476 O O . ALA A 1 207 ? 29.714 1.589 -37.416 1.00 87.44 207 ALA A O 1
ATOM 1477 N N . GLU A 1 208 ? 28.169 0.655 -36.079 1.00 87.62 208 GLU A N 1
ATOM 1478 C CA . GLU A 1 208 ? 27.500 -0.109 -37.142 1.00 87.62 208 GLU A CA 1
ATOM 1479 C C . GLU A 1 208 ? 26.892 0.809 -38.211 1.00 87.62 208 GLU A C 1
ATOM 1481 O O . GLU A 1 208 ? 27.052 0.574 -39.411 1.00 87.62 208 GLU A O 1
ATOM 1486 N N . ARG A 1 209 ? 26.242 1.903 -37.798 1.00 85.69 209 ARG A N 1
ATOM 1487 C CA . ARG A 1 209 ? 25.656 2.872 -38.738 1.00 85.69 209 ARG A CA 1
ATOM 1488 C C . ARG A 1 209 ? 26.705 3.682 -39.493 1.00 85.69 209 ARG A C 1
ATOM 1490 O O . ARG A 1 209 ? 26.539 3.921 -40.690 1.00 85.69 209 ARG A O 1
ATOM 1497 N N . ALA A 1 210 ? 27.805 4.047 -38.835 1.00 85.69 210 ALA A N 1
ATOM 1498 C CA . ALA A 1 210 ? 28.942 4.675 -39.499 1.00 85.69 210 ALA A CA 1
ATOM 1499 C C . ALA A 1 210 ? 29.536 3.751 -40.578 1.00 85.69 210 ALA A C 1
ATOM 1501 O O . ALA A 1 210 ? 29.805 4.209 -41.688 1.00 85.69 210 ALA A O 1
ATOM 1502 N N . ALA A 1 211 ? 29.655 2.446 -40.302 1.00 87.88 211 ALA A N 1
ATOM 1503 C CA . ALA A 1 211 ? 30.088 1.455 -41.290 1.00 87.88 211 ALA A CA 1
ATOM 1504 C C . ALA A 1 211 ? 29.096 1.299 -42.461 1.00 87.88 211 ALA A C 1
ATOM 1506 O O . ALA A 1 211 ? 29.511 1.022 -43.585 1.00 87.88 211 ALA A O 1
ATOM 1507 N N . ALA A 1 212 ? 27.802 1.532 -42.222 1.00 87.88 212 ALA A N 1
ATOM 1508 C CA . ALA A 1 212 ? 26.760 1.560 -43.251 1.00 87.88 212 ALA A CA 1
ATOM 1509 C C . ALA A 1 212 ? 26.677 2.892 -44.031 1.00 87.88 212 ALA A C 1
ATOM 1511 O O . ALA A 1 212 ? 25.802 3.047 -44.882 1.00 87.88 212 ALA A O 1
ATOM 1512 N N . GLY A 1 213 ? 27.563 3.859 -43.759 1.00 88.12 213 GLY A N 1
ATOM 1513 C CA . GLY A 1 213 ? 27.597 5.153 -44.447 1.00 88.12 213 GLY A CA 1
ATOM 1514 C C . GLY A 1 213 ? 26.562 6.171 -43.956 1.00 88.12 213 GLY A C 1
ATOM 1515 O O . GLY A 1 213 ? 26.341 7.173 -44.631 1.00 88.12 213 GLY A O 1
ATOM 1516 N N . ASN A 1 214 ? 25.941 5.943 -42.795 1.00 84.69 214 ASN A N 1
ATOM 1517 C CA . ASN A 1 214 ? 24.995 6.874 -42.177 1.00 84.69 214 ASN A CA 1
ATOM 1518 C C . ASN A 1 214 ? 25.466 7.255 -40.759 1.00 84.69 214 ASN A C 1
ATOM 1520 O O . ASN A 1 214 ? 24.974 6.691 -39.777 1.00 84.69 214 ASN A O 1
ATOM 1524 N N . PRO A 1 215 ? 26.473 8.140 -40.628 1.00 78.12 215 PRO A N 1
ATOM 1525 C CA . PRO A 1 215 ? 27.010 8.522 -39.330 1.00 78.12 215 PRO A CA 1
ATOM 1526 C C . PRO A 1 215 ? 26.003 9.381 -38.555 1.00 78.12 215 PRO A C 1
ATOM 1528 O O . PRO A 1 215 ? 25.608 10.452 -39.006 1.00 78.12 215 PRO A O 1
ATOM 1531 N N . GLY A 1 216 ? 25.633 8.921 -37.360 1.00 76.81 216 GLY A N 1
ATOM 1532 C CA . GLY A 1 216 ? 24.760 9.648 -36.439 1.00 76.81 216 GLY A CA 1
ATOM 1533 C C . GLY A 1 216 ? 23.416 8.966 -36.186 1.00 76.81 216 GLY A C 1
ATOM 1534 O O . GLY A 1 216 ? 23.041 7.986 -36.835 1.00 76.81 216 GLY A O 1
ATOM 1535 N N . LEU A 1 217 ? 22.703 9.483 -35.187 1.00 78.69 217 LEU A N 1
ATOM 1536 C CA . LEU A 1 217 ? 21.385 9.007 -34.786 1.00 78.69 217 LEU A CA 1
ATOM 1537 C C . LEU A 1 217 ? 20.480 10.224 -34.585 1.00 78.69 217 LEU A C 1
ATOM 1539 O O . LEU A 1 217 ? 20.714 11.041 -33.693 1.00 78.69 217 LEU A O 1
ATOM 1543 N N . ALA A 1 218 ? 19.452 10.359 -35.422 1.00 82.31 218 ALA A N 1
ATOM 1544 C CA . ALA A 1 218 ? 18.413 11.349 -35.175 1.00 82.31 218 ALA A CA 1
ATOM 1545 C C . ALA A 1 218 ? 17.640 10.957 -33.910 1.00 82.31 218 ALA A C 1
ATOM 1547 O O . ALA A 1 218 ? 17.391 9.773 -33.664 1.00 82.31 218 ALA A O 1
ATOM 1548 N N . LYS A 1 219 ? 17.204 11.945 -33.122 1.00 74.69 219 LYS A N 1
ATOM 1549 C CA . LYS A 1 219 ? 16.505 11.707 -31.847 1.00 74.69 219 LYS A CA 1
ATOM 1550 C C . LYS A 1 219 ? 15.262 10.816 -31.996 1.00 74.69 219 LYS A C 1
ATOM 1552 O O . LYS A 1 219 ? 14.948 10.039 -31.100 1.00 74.69 219 LYS A O 1
ATOM 1557 N N . SER A 1 220 ? 14.579 10.898 -33.138 1.00 79.25 220 SER A N 1
ATOM 1558 C CA . SER A 1 220 ? 13.421 10.064 -33.488 1.00 79.25 220 SER A CA 1
ATOM 1559 C C . SER A 1 220 ? 13.773 8.604 -33.808 1.00 79.25 220 SER A C 1
ATOM 1561 O O . SER A 1 220 ? 12.923 7.729 -33.663 1.00 79.25 220 SER A O 1
ATOM 1563 N N . GLU A 1 221 ? 15.008 8.317 -34.222 1.00 83.12 221 GLU A N 1
ATOM 1564 C CA . GLU A 1 221 ? 15.457 6.980 -34.638 1.00 83.12 221 GLU A CA 1
ATOM 1565 C C . GLU A 1 221 ? 16.067 6.166 -33.495 1.00 83.12 221 GLU A C 1
ATOM 1567 O O . GLU A 1 221 ? 16.164 4.942 -33.584 1.00 83.12 221 GLU A O 1
ATOM 1572 N N . VAL A 1 222 ? 16.441 6.842 -32.410 1.00 80.00 222 VAL A N 1
ATOM 1573 C CA . VAL A 1 222 ? 17.074 6.278 -31.216 1.00 80.00 222 VAL A CA 1
ATOM 1574 C C . VAL A 1 222 ? 16.341 5.042 -30.689 1.00 80.00 222 VAL A C 1
ATOM 1576 O O . VAL A 1 222 ? 16.934 3.975 -30.539 1.00 80.00 222 VAL A O 1
ATOM 1579 N N . VAL A 1 223 ? 15.036 5.160 -30.435 1.00 79.62 223 VAL A N 1
ATOM 1580 C CA . VAL A 1 223 ? 14.236 4.080 -29.829 1.00 79.62 223 VAL A CA 1
ATOM 1581 C C . VAL A 1 223 ? 14.148 2.873 -30.765 1.00 79.62 223 VAL A C 1
ATOM 1583 O O . VAL A 1 223 ? 14.254 1.723 -30.331 1.00 79.62 223 VAL A O 1
ATOM 1586 N N . THR A 1 224 ? 14.004 3.125 -32.065 1.00 85.88 224 THR A N 1
ATOM 1587 C CA . THR A 1 224 ? 13.947 2.083 -33.094 1.00 85.88 224 THR A CA 1
ATOM 1588 C C . THR A 1 224 ? 15.289 1.366 -33.227 1.00 85.88 224 THR A C 1
ATOM 1590 O O . THR A 1 224 ? 15.324 0.140 -33.209 1.00 85.88 224 THR A O 1
ATOM 1593 N N . ALA A 1 225 ? 16.403 2.100 -33.275 1.00 84.56 225 ALA A N 1
ATOM 1594 C CA . ALA A 1 225 ? 17.738 1.515 -33.386 1.00 84.56 225 ALA A CA 1
ATOM 1595 C C . ALA A 1 225 ? 18.106 0.681 -32.148 1.00 84.56 225 ALA A C 1
ATOM 1597 O O . ALA A 1 225 ? 18.586 -0.444 -32.274 1.00 84.56 225 ALA A O 1
ATOM 1598 N N . VAL A 1 226 ? 17.806 1.188 -30.947 1.00 83.50 226 VAL A N 1
ATOM 1599 C CA . VAL A 1 226 ? 18.052 0.469 -29.689 1.00 83.50 226 VAL A CA 1
ATOM 1600 C C . VAL A 1 226 ? 17.187 -0.788 -29.584 1.00 83.50 226 VAL A C 1
ATOM 1602 O O . VAL A 1 226 ? 17.679 -1.815 -29.133 1.00 83.50 226 VAL A O 1
ATOM 1605 N N . SER A 1 227 ? 15.920 -0.745 -30.009 1.00 81.69 227 SER A N 1
ATOM 1606 C CA . SER A 1 227 ? 15.020 -1.911 -29.942 1.00 81.69 227 SER A CA 1
ATOM 1607 C C . SER A 1 227 ? 15.321 -2.993 -30.985 1.00 81.69 227 SER A C 1
ATOM 1609 O O . SER A 1 227 ? 15.022 -4.163 -30.741 1.00 81.69 227 SER A O 1
ATOM 1611 N N . GLN A 1 228 ? 15.924 -2.627 -32.121 1.00 85.62 228 GLN A N 1
ATOM 1612 C CA . GLN A 1 228 ? 16.332 -3.558 -33.180 1.00 85.62 228 GLN A CA 1
ATOM 1613 C C . GLN A 1 228 ? 17.715 -4.180 -32.951 1.00 85.62 228 GLN A C 1
ATOM 1615 O O . GLN A 1 228 ? 18.031 -5.194 -33.576 1.00 85.62 228 GLN A O 1
ATOM 1620 N N . HIS A 1 229 ? 18.532 -3.616 -32.058 1.00 83.19 229 HIS A N 1
ATOM 1621 C CA . HIS A 1 229 ? 19.866 -4.136 -31.783 1.00 83.19 229 HIS A CA 1
ATOM 1622 C C . HIS A 1 229 ? 19.796 -5.570 -31.202 1.00 83.19 229 HIS A C 1
ATOM 1624 O O . HIS A 1 229 ? 18.977 -5.833 -30.315 1.00 83.19 229 HIS A O 1
ATOM 1630 N N . PRO A 1 230 ? 20.658 -6.517 -31.624 1.00 81.56 230 PRO A N 1
ATOM 1631 C CA . PRO A 1 230 ? 20.595 -7.918 -31.183 1.00 81.56 230 PRO A CA 1
ATOM 1632 C C . PRO A 1 230 ? 20.641 -8.104 -29.657 1.00 81.56 230 PRO A C 1
ATOM 1634 O O . PRO A 1 230 ? 19.996 -9.000 -29.112 1.00 81.56 230 PRO A O 1
ATOM 1637 N N . ASN A 1 231 ? 21.339 -7.203 -28.958 1.00 78.06 231 ASN A N 1
ATOM 1638 C CA . ASN A 1 231 ? 21.473 -7.221 -27.497 1.00 78.06 231 ASN A CA 1
ATOM 1639 C C . ASN A 1 231 ? 20.352 -6.459 -26.761 1.00 78.06 231 ASN A C 1
ATOM 1641 O O . ASN A 1 231 ? 20.392 -6.332 -25.539 1.00 78.06 231 ASN A O 1
ATOM 1645 N N . ALA A 1 232 ? 19.329 -5.955 -27.460 1.00 72.00 232 ALA A N 1
ATOM 1646 C CA . ALA A 1 232 ? 18.264 -5.158 -26.846 1.00 72.00 232 ALA A CA 1
ATOM 1647 C C . ALA A 1 232 ? 17.477 -5.925 -25.771 1.00 72.00 232 ALA A C 1
ATOM 1649 O O . ALA A 1 232 ? 17.004 -5.350 -24.794 1.00 72.00 232 ALA A O 1
ATOM 1650 N N . LYS A 1 233 ? 17.350 -7.248 -25.936 1.00 68.56 233 LYS A N 1
ATOM 1651 C CA . LYS A 1 233 ? 16.607 -8.132 -25.023 1.00 68.56 233 LYS A CA 1
ATOM 1652 C C . LYS A 1 233 ? 17.372 -8.483 -23.748 1.00 68.56 233 LYS A C 1
ATOM 1654 O O . LYS A 1 233 ? 16.757 -8.932 -22.786 1.00 68.56 233 LYS A O 1
ATOM 1659 N N . THR A 1 234 ? 18.691 -8.299 -23.743 1.00 73.31 234 THR A N 1
ATOM 1660 C CA . THR A 1 234 ? 19.555 -8.556 -22.582 1.00 73.31 234 THR A CA 1
ATOM 1661 C C . THR A 1 234 ? 19.828 -7.291 -21.773 1.00 73.31 234 THR A C 1
ATOM 1663 O O . THR A 1 234 ? 20.484 -7.361 -20.740 1.00 73.31 234 THR A O 1
ATOM 1666 N N . LEU A 1 235 ? 19.315 -6.140 -22.220 1.00 67.94 235 LEU A N 1
ATOM 1667 C CA . LEU A 1 235 ? 19.453 -4.868 -21.526 1.00 67.94 235 LEU A CA 1
ATOM 1668 C C . LEU A 1 235 ? 18.671 -4.871 -20.204 1.00 67.94 235 LEU A C 1
ATOM 1670 O O . LEU A 1 235 ? 17.448 -5.044 -20.222 1.00 67.94 235 LEU A O 1
ATOM 1674 N N . PRO A 1 236 ? 19.321 -4.597 -19.060 1.00 55.09 236 PRO A N 1
ATOM 1675 C CA . PRO A 1 236 ? 18.636 -4.553 -17.771 1.00 55.09 236 PRO A CA 1
ATOM 1676 C C . PRO A 1 236 ? 17.649 -3.378 -17.653 1.00 55.09 236 PRO A C 1
ATOM 1678 O O . PRO A 1 236 ? 16.773 -3.405 -16.784 1.00 55.09 236 PRO A O 1
ATOM 1681 N N . ASN A 1 237 ? 17.731 -2.365 -18.530 1.00 76.56 237 ASN A N 1
ATOM 1682 C CA . ASN A 1 237 ? 16.775 -1.260 -18.555 1.00 76.56 237 ASN A CA 1
ATOM 1683 C C . ASN A 1 237 ? 16.752 -0.502 -19.900 1.00 76.56 237 ASN A C 1
ATOM 1685 O O . ASN A 1 237 ? 17.528 0.429 -20.108 1.00 76.56 237 ASN A O 1
ATOM 1689 N N . LEU A 1 238 ? 15.822 -0.853 -20.798 1.00 75.56 238 LEU A N 1
ATOM 1690 C CA . LEU A 1 238 ? 15.610 -0.150 -22.077 1.00 75.56 238 LEU A CA 1
ATOM 1691 C C . LEU A 1 238 ? 15.406 1.365 -21.882 1.00 75.56 238 LEU A C 1
ATOM 1693 O O . LEU A 1 238 ? 15.879 2.161 -22.687 1.00 75.56 238 LEU A O 1
ATOM 1697 N N . LEU A 1 239 ? 14.753 1.762 -20.785 1.00 75.31 239 LEU A N 1
ATOM 1698 C CA . LEU A 1 239 ? 14.504 3.167 -20.465 1.00 75.31 239 LEU A CA 1
ATOM 1699 C C . LEU A 1 239 ? 15.806 3.933 -20.186 1.00 75.31 239 LEU A C 1
ATOM 1701 O O . LEU A 1 239 ? 15.952 5.060 -20.648 1.00 75.31 239 LEU A O 1
ATOM 1705 N N . THR A 1 240 ? 16.767 3.313 -19.492 1.00 78.31 240 THR A N 1
ATOM 1706 C CA . THR A 1 240 ? 18.090 3.911 -19.246 1.00 78.31 240 THR A CA 1
ATOM 1707 C C . THR A 1 240 ? 18.847 4.106 -20.553 1.00 78.31 240 THR A C 1
ATOM 1709 O O . THR A 1 240 ? 19.436 5.162 -20.753 1.00 78.31 240 THR A O 1
ATOM 1712 N N . VAL A 1 241 ? 18.772 3.149 -21.484 1.00 78.50 241 VAL A N 1
ATOM 1713 C CA . VAL A 1 241 ? 19.414 3.297 -22.799 1.00 78.50 241 VAL A CA 1
ATOM 1714 C C . VAL A 1 241 ? 18.800 4.447 -23.585 1.00 78.50 241 VAL A C 1
ATOM 1716 O O . VAL A 1 241 ? 19.540 5.292 -24.073 1.00 78.50 241 VAL A O 1
ATOM 1719 N N . VAL A 1 242 ? 17.467 4.542 -23.623 1.00 78.56 242 VAL A N 1
ATOM 1720 C CA . VAL A 1 242 ? 16.763 5.658 -24.278 1.00 78.56 242 VAL A CA 1
ATOM 1721 C C . VAL A 1 242 ? 17.152 7.005 -23.653 1.00 78.56 242 VAL A C 1
ATOM 1723 O O . 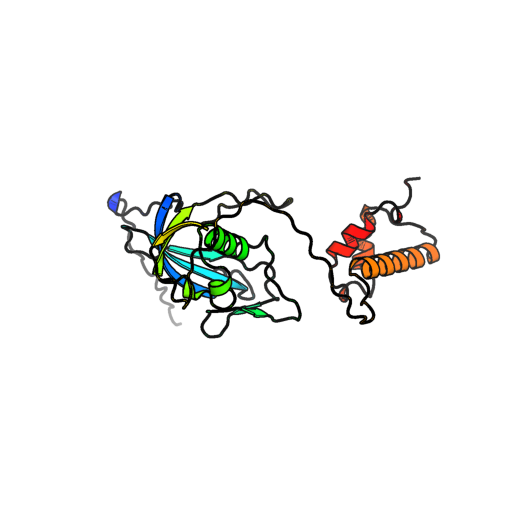VAL A 1 242 ? 17.428 7.966 -24.374 1.00 78.56 242 VAL A O 1
ATOM 1726 N N . GLN A 1 243 ? 17.245 7.079 -22.324 1.00 81.62 243 GLN A N 1
ATOM 1727 C CA . GLN A 1 243 ? 17.632 8.298 -21.616 1.00 81.62 243 GLN A CA 1
ATOM 1728 C C . GLN A 1 243 ? 19.083 8.711 -21.907 1.00 81.62 243 GLN A C 1
ATOM 1730 O O . GLN A 1 243 ? 19.334 9.880 -22.196 1.00 81.62 243 GLN A O 1
ATOM 1735 N N . VAL A 1 244 ? 20.029 7.766 -21.891 1.00 81.88 244 VAL A N 1
ATOM 1736 C CA . VAL A 1 244 ? 21.447 8.028 -22.193 1.00 81.88 244 VAL A CA 1
ATOM 1737 C C . VAL A 1 244 ? 21.628 8.438 -23.654 1.00 81.88 244 VAL A C 1
ATOM 1739 O O . VAL A 1 244 ? 22.347 9.390 -23.933 1.00 81.88 244 VAL A O 1
ATOM 1742 N N . SER A 1 245 ? 20.912 7.814 -24.590 1.00 76.25 245 SER A N 1
ATOM 1743 C CA . SER A 1 245 ? 20.976 8.172 -26.016 1.00 76.25 245 SER A CA 1
ATOM 1744 C C . SER A 1 245 ? 20.390 9.543 -26.358 1.00 76.25 245 SER A C 1
ATOM 1746 O O . SER A 1 245 ? 20.631 10.050 -27.448 1.00 76.25 245 SER A O 1
ATOM 1748 N N . CYS A 1 246 ? 19.633 10.157 -25.444 1.00 79.12 246 CYS A N 1
ATOM 1749 C CA . CYS A 1 246 ? 19.153 11.529 -25.607 1.00 79.12 246 CYS A CA 1
ATOM 1750 C C . CYS A 1 246 ? 20.183 12.586 -25.179 1.00 79.12 246 CYS A C 1
ATOM 1752 O O . CYS A 1 246 ? 19.880 13.771 -25.288 1.00 79.12 246 CYS A O 1
ATOM 1754 N N . GLN A 1 247 ? 21.354 12.190 -24.665 1.00 82.25 247 GLN A N 1
ATOM 1755 C CA . GLN A 1 247 ? 22.430 13.126 -24.339 1.00 82.25 247 GLN A CA 1
ATOM 1756 C C . GLN A 1 247 ? 23.055 13.694 -25.620 1.00 82.25 247 GLN A C 1
ATOM 1758 O O . GLN A 1 247 ? 23.311 12.953 -26.570 1.00 82.25 247 GLN A O 1
ATOM 1763 N N . ASP A 1 248 ? 23.379 14.988 -25.605 1.00 78.62 248 ASP A N 1
ATOM 1764 C CA . ASP A 1 248 ? 23.877 15.736 -26.771 1.00 78.62 248 ASP A CA 1
ATOM 1765 C C . ASP A 1 248 ? 25.110 15.101 -27.432 1.00 78.62 248 ASP A C 1
ATOM 1767 O O . ASP A 1 248 ? 25.286 15.200 -28.640 1.00 78.62 248 ASP A O 1
ATOM 1771 N N . LYS A 1 249 ? 25.939 14.379 -26.664 1.00 81.44 249 LYS A N 1
ATOM 1772 C CA . LYS A 1 249 ? 27.131 13.683 -27.178 1.00 81.44 249 LYS A CA 1
ATOM 1773 C C . LYS A 1 249 ? 26.831 12.521 -28.140 1.00 81.44 249 LYS A C 1
ATOM 1775 O O . LYS A 1 249 ? 27.748 12.053 -28.807 1.00 81.44 249 LYS A O 1
ATOM 1780 N N . PHE A 1 250 ? 25.590 12.032 -28.183 1.00 76.56 250 PHE A N 1
ATOM 1781 C CA . PHE A 1 250 ? 25.166 10.912 -29.036 1.00 76.56 250 PHE A CA 1
ATOM 1782 C C . PHE A 1 250 ? 24.216 11.317 -30.161 1.00 76.56 250 PHE A C 1
ATOM 1784 O O . PHE A 1 250 ? 23.973 10.525 -31.074 1.00 76.56 250 PHE A O 1
ATOM 1791 N N . LEU A 1 251 ? 23.670 12.528 -30.096 1.00 76.81 251 LEU A N 1
ATOM 1792 C CA . LEU A 1 251 ? 22.837 13.069 -31.154 1.00 76.81 251 LEU A CA 1
ATOM 1793 C C . LEU A 1 251 ? 23.744 13.620 -32.253 1.00 76.81 251 LEU A C 1
ATOM 1795 O O . LEU A 1 251 ? 24.801 14.191 -31.980 1.00 76.81 251 LEU A O 1
ATOM 1799 N N . ALA A 1 252 ? 23.340 13.439 -33.510 1.00 70.88 252 ALA A N 1
ATOM 1800 C CA . ALA A 1 252 ? 23.966 14.195 -34.584 1.00 70.88 252 ALA A CA 1
ATOM 1801 C C . ALA A 1 252 ? 23.770 15.688 -34.275 1.00 70.88 252 ALA A C 1
ATOM 1803 O O . ALA A 1 252 ? 22.658 16.099 -33.943 1.00 70.88 252 ALA A O 1
ATOM 1804 N N . ALA A 1 253 ? 24.840 16.485 -34.346 1.00 61.66 253 ALA A N 1
ATOM 1805 C CA . ALA A 1 253 ? 24.682 17.931 -34.383 1.00 61.66 253 ALA A CA 1
ATOM 1806 C C . ALA A 1 253 ? 23.817 18.223 -35.611 1.00 61.66 253 ALA A C 1
ATOM 1808 O O . ALA A 1 253 ? 24.242 17.875 -36.712 1.00 61.66 253 ALA A O 1
ATOM 1809 N N . ASP A 1 254 ? 22.602 18.740 -35.406 1.00 50.84 254 ASP A N 1
ATOM 1810 C CA . ASP A 1 254 ? 21.688 19.085 -36.496 1.00 50.84 254 ASP A CA 1
ATOM 1811 C C . ASP A 1 254 ? 22.476 19.874 -37.556 1.00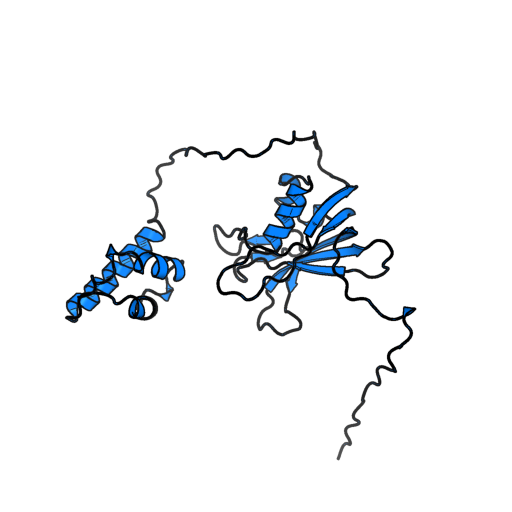 50.84 254 ASP A C 1
ATOM 1813 O O . ASP A 1 254 ? 22.964 20.977 -37.291 1.00 50.84 254 ASP A O 1
ATOM 1817 N N . ALA A 1 255 ? 22.660 19.246 -38.718 1.00 44.47 255 ALA A N 1
ATOM 1818 C CA . ALA A 1 255 ? 23.249 19.823 -39.919 1.00 44.47 255 ALA A CA 1
ATOM 1819 C C . ALA A 1 255 ? 22.135 20.087 -40.930 1.00 44.47 255 ALA A C 1
ATOM 1821 O O . ALA A 1 255 ? 21.271 19.192 -41.092 1.00 44.47 255 ALA A O 1
#

Foldseek 3Di:
DDDDDDPDDDPDDDDPPPVSDDDPDDLAQWKWFFADWFWDFACPVVPHPGTFTWIWTWIDTPPDPDTDIDTWHQPPRQQWDADPRRFAIDGPDPPRDGDCLTRVVVQLVQVVVLPDDVVLSVGGRRLSGGWTFTKRFDQDDDDPPDPGGGTHIHGNHTPDDDPPDDDPPDDDDDDDDDDDDDDDDDDDPDDDDLLRVLVVLLVVLQVVCVVVVRHADALVCQLVSLCPDPCNVVRPDSVSSNVSCPDPVRGDPDD